Protein AF-A0A6A0JM61-F1 (afdb_monomer)

Radius of gyration: 40.57 Å; Cα contacts (8 Å, |Δi|>4): 425; chains: 1; bounding box: 55×80×153 Å

pLDDT: mean 74.78, std 19.34, range [27.86, 97.0]

Foldseek 3Di:
DDDDDDDDDDDDDDDDDDDDDDDDDDDDPDLPPDDLQDKQPQHKFDKAAAQGKDKDAAAQSCEQPKKWKAWPVDQQEIAIEGEHADDPDLDEAEWEQEQVRYTVPSYYYHYHNYMYMYGYNYRDITMMIIHHDDDPDDDPPDDDPDPQQPDCQPFKKKKKFDVVVVGDIDIWGWDDDPPPGNDTDTDDDDLDWFKMKIWMFGDRPPHTDTDMDMADPPHHHTRDDPQVVDPDDRDDRPVVVVVVVVVVVVVVVVVVVVVVVVVVVVVVVVVVVVVVVVVVVVVVVVVVVD

Structure (mmCIF, N/CA/C/O backbone):
data_AF-A0A6A0JM61-F1
#
_entry.id   AF-A0A6A0JM61-F1
#
loop_
_atom_site.group_PDB
_atom_site.id
_atom_site.type_symbol
_atom_site.label_atom_id
_atom_site.label_alt_id
_atom_site.label_comp_id
_atom_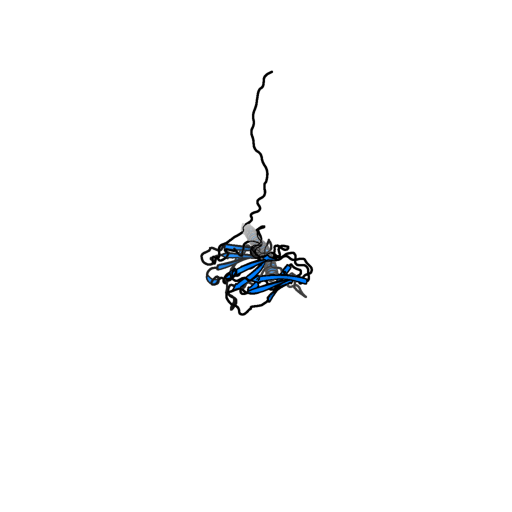site.label_asym_id
_atom_site.label_entity_id
_atom_site.label_seq_id
_atom_site.pdbx_PDB_ins_code
_atom_site.Cartn_x
_atom_site.Cartn_y
_atom_site.Cartn_z
_atom_site.occupancy
_atom_site.B_iso_or_equiv
_atom_site.auth_seq_id
_atom_site.auth_comp_id
_atom_site.auth_asym_id
_atom_site.auth_atom_id
_atom_site.pdbx_PDB_model_num
ATOM 1 N N . HIS A 1 1 ? 34.562 55.361 56.150 1.00 39.88 1 HIS A N 1
ATOM 2 C CA . HIS A 1 1 ? 34.534 56.422 55.133 1.00 39.88 1 HIS A CA 1
ATOM 3 C C . HIS A 1 1 ? 33.766 55.869 53.948 1.00 39.88 1 HIS A C 1
ATOM 5 O O . HIS A 1 1 ? 34.143 54.806 53.486 1.00 39.88 1 HIS A O 1
ATOM 11 N N . GLU A 1 2 ? 32.658 56.535 53.621 1.00 39.09 2 GLU A N 1
ATOM 12 C CA . GLU A 1 2 ? 31.967 56.641 52.323 1.00 39.09 2 GLU A CA 1
ATOM 13 C C . GLU A 1 2 ? 31.774 55.405 51.427 1.00 39.09 2 GLU A C 1
ATOM 15 O O . GLU A 1 2 ? 32.702 54.692 51.064 1.00 39.09 2 GLU A O 1
ATOM 20 N N . GLY A 1 3 ? 30.509 55.204 51.048 1.00 31.59 3 GLY A N 1
ATOM 21 C CA . GLY A 1 3 ? 30.076 54.207 50.081 1.00 31.59 3 GLY A CA 1
ATOM 22 C C . GLY A 1 3 ? 30.012 54.706 48.636 1.00 31.59 3 GLY A C 1
ATOM 23 O O . GLY A 1 3 ? 30.574 55.739 48.295 1.00 31.59 3 GLY A O 1
ATOM 24 N N . HIS A 1 4 ? 29.267 53.909 47.860 1.00 38.69 4 HIS A N 1
ATOM 25 C CA . HIS A 1 4 ? 28.822 53.962 46.453 1.00 38.69 4 HIS A CA 1
ATOM 26 C C . HIS A 1 4 ? 29.253 52.633 45.801 1.00 38.69 4 HIS A C 1
ATOM 28 O O . HIS A 1 4 ? 30.435 52.339 45.731 1.00 38.69 4 HIS A O 1
ATOM 34 N N . GLY A 1 5 ? 28.388 51.704 45.395 1.00 34.38 5 GLY A N 1
ATOM 35 C CA . GLY A 1 5 ? 27.019 51.820 44.907 1.00 34.38 5 GLY A CA 1
ATOM 36 C C . GLY A 1 5 ? 27.024 51.561 43.401 1.00 34.38 5 GLY A C 1
ATOM 37 O O . GLY A 1 5 ? 27.322 52.476 42.647 1.00 34.38 5 GLY A O 1
ATOM 38 N N . SER A 1 6 ? 26.704 50.335 42.970 1.00 38.97 6 SER A N 1
ATOM 39 C CA . SER A 1 6 ? 26.077 50.071 41.667 1.00 38.97 6 SER A CA 1
ATOM 40 C C . SER A 1 6 ? 25.499 48.654 41.617 1.00 38.97 6 SER A C 1
ATOM 42 O O . SER A 1 6 ? 26.185 47.665 41.853 1.00 38.97 6 SER A O 1
ATOM 44 N N . SER A 1 7 ? 24.213 48.633 41.298 1.00 35.69 7 SER A N 1
ATOM 45 C CA . SER A 1 7 ? 23.256 47.554 41.050 1.00 35.69 7 SER A CA 1
ATOM 46 C C . SER A 1 7 ? 23.647 46.534 39.972 1.00 35.69 7 SER A C 1
ATOM 48 O O . SER A 1 7 ? 24.148 46.950 38.929 1.00 35.69 7 SER A O 1
ATOM 50 N N . HIS A 1 8 ? 23.223 45.273 40.125 1.00 38.16 8 HIS A N 1
ATOM 51 C CA . HIS A 1 8 ? 22.139 44.721 39.294 1.00 38.16 8 HIS A CA 1
ATOM 52 C C . HIS A 1 8 ? 21.552 43.419 39.873 1.00 38.16 8 HIS A C 1
ATOM 54 O O . HIS A 1 8 ? 22.268 42.518 40.302 1.00 38.16 8 HIS A O 1
ATOM 60 N N . GLU A 1 9 ? 20.222 43.406 39.894 1.00 36.22 9 GLU A N 1
ATOM 61 C CA . GLU A 1 9 ? 19.272 42.319 40.155 1.00 36.22 9 GLU A CA 1
ATOM 62 C C . GLU A 1 9 ? 19.373 41.250 39.038 1.00 36.22 9 GLU A C 1
ATOM 64 O O . GLU A 1 9 ? 19.866 41.550 37.956 1.00 36.22 9 GLU A O 1
ATOM 69 N N . GLY A 1 10 ? 18.944 39.995 39.160 1.00 31.41 10 GLY A N 1
ATOM 70 C CA . GLY A 1 10 ? 18.201 39.283 40.190 1.00 31.41 10 GLY A CA 1
ATOM 71 C C . GLY A 1 10 ? 17.879 37.853 39.708 1.00 31.41 10 GLY A C 1
ATOM 72 O O . GLY A 1 10 ? 18.000 37.561 38.522 1.00 31.41 10 GLY A O 1
ATOM 73 N N . HIS A 1 11 ? 17.444 37.021 40.667 1.00 35.88 11 HIS A N 1
ATOM 74 C CA . HIS A 1 11 ? 16.671 35.762 40.547 1.00 35.88 11 HIS A CA 1
ATOM 75 C C . HIS A 1 11 ? 17.366 34.559 39.853 1.00 35.88 11 HIS A C 1
ATOM 77 O O . HIS A 1 11 ? 17.653 34.599 38.668 1.00 35.88 11 HIS A O 1
ATOM 83 N N . GLY A 1 12 ? 17.697 33.419 40.490 1.00 29.67 12 GLY A N 1
ATOM 84 C CA . GLY A 1 12 ? 17.103 32.731 41.654 1.00 29.67 12 GLY A CA 1
ATOM 85 C C . GLY A 1 12 ? 15.741 32.129 41.270 1.00 29.67 12 GLY A C 1
ATOM 86 O O . GLY A 1 12 ? 14.889 32.884 40.834 1.00 29.67 12 GLY A O 1
ATOM 87 N N . SER A 1 13 ? 15.416 30.841 41.384 1.00 33.38 13 SER A N 1
ATOM 88 C CA . SER A 1 13 ? 16.029 29.703 42.067 1.00 33.38 13 SER A CA 1
ATOM 89 C C . SER A 1 13 ? 15.291 28.405 41.671 1.00 33.38 13 SER A C 1
ATOM 91 O O . SER A 1 13 ? 14.107 28.445 41.357 1.00 33.38 13 SER A O 1
ATOM 93 N N . SER A 1 14 ? 16.013 27.284 41.762 1.00 33.50 14 SER A N 1
ATOM 94 C CA . SER A 1 14 ? 15.597 25.959 42.269 1.00 33.50 14 SER A CA 1
ATOM 95 C C . SER A 1 14 ? 14.317 25.258 41.780 1.00 33.50 14 SER A C 1
ATOM 97 O O . SER A 1 14 ? 13.195 25.638 42.098 1.00 33.50 14 SER A O 1
ATOM 99 N N . HIS A 1 15 ? 14.566 24.092 41.174 1.00 39.41 15 HIS A N 1
ATOM 100 C CA . HIS A 1 15 ? 13.729 22.892 41.167 1.00 39.41 15 HIS A CA 1
ATOM 101 C C . HIS A 1 15 ? 13.114 22.560 42.535 1.00 39.41 15 HIS A C 1
ATOM 103 O O . HIS A 1 15 ? 13.849 22.404 43.508 1.00 39.41 15 HIS A O 1
ATOM 109 N N . GLU A 1 16 ? 11.811 22.280 42.545 1.00 32.84 16 GLU A N 1
ATOM 110 C CA . GLU A 1 16 ? 11.165 21.391 43.512 1.00 32.84 16 GLU A CA 1
ATOM 111 C C . GLU A 1 16 ? 10.187 20.466 42.778 1.00 32.84 16 GLU A C 1
ATOM 113 O O . GLU A 1 16 ? 9.558 20.846 41.790 1.00 32.84 16 GLU A O 1
ATOM 118 N N . GLY A 1 17 ? 10.149 19.210 43.223 1.00 30.81 17 GLY A N 1
ATOM 119 C CA . GLY A 1 17 ? 9.323 18.157 42.654 1.00 30.81 17 GLY A CA 1
ATOM 120 C C . GLY A 1 17 ? 7.867 18.245 43.095 1.00 30.81 17 GLY A C 1
ATOM 121 O O . GLY A 1 17 ? 7.554 18.710 44.187 1.00 30.81 17 GLY A O 1
ATOM 122 N N . HIS A 1 18 ? 6.984 17.706 42.262 1.00 34.41 18 HIS A N 1
ATOM 123 C CA . HIS A 1 18 ? 5.601 17.447 42.629 1.00 34.41 18 HIS A CA 1
ATOM 124 C C . HIS A 1 18 ? 5.331 15.947 42.550 1.00 34.41 18 HIS A C 1
ATOM 126 O O . HIS A 1 18 ? 5.223 15.372 41.472 1.00 34.41 18 HIS A O 1
ATOM 132 N N . GLY A 1 19 ? 5.218 15.325 43.723 1.00 30.48 19 GLY A N 1
ATOM 133 C CA . GLY A 1 19 ? 4.324 14.191 43.899 1.00 30.48 19 GLY A CA 1
ATOM 134 C C . GLY A 1 19 ? 2.902 14.725 44.056 1.00 30.48 19 GLY A C 1
ATOM 135 O O . GLY A 1 19 ? 2.686 15.689 44.790 1.00 30.48 19 GLY A O 1
ATOM 136 N N . SER A 1 20 ? 1.937 14.108 43.381 1.00 34.66 20 SER A N 1
ATOM 137 C CA . SER A 1 20 ? 0.517 14.312 43.663 1.00 34.66 20 SER A CA 1
ATOM 138 C C . SER A 1 20 ? -0.082 13.008 44.170 1.00 34.66 20 SER A C 1
ATOM 140 O O . SER A 1 20 ? -0.226 12.035 43.431 1.00 34.66 20 SER A O 1
ATOM 142 N N . SER A 1 21 ? -0.418 13.009 45.453 1.00 35.41 21 SER A N 1
ATOM 143 C CA . SER A 1 21 ? -1.381 12.111 46.069 1.00 35.41 21 SER A CA 1
ATOM 144 C C . SER A 1 21 ? -2.793 12.456 45.591 1.00 35.41 21 SER A C 1
ATOM 146 O O . SER A 1 21 ? -3.143 13.629 45.488 1.00 35.41 21 SER A O 1
ATOM 148 N N . HIS A 1 22 ? -3.634 11.446 45.377 1.00 35.56 22 HIS A N 1
ATOM 149 C CA . HIS A 1 22 ? -5.083 11.627 45.379 1.00 35.56 22 HIS A CA 1
ATOM 150 C C . HIS A 1 22 ? -5.756 10.415 46.032 1.00 35.56 22 HIS A C 1
ATOM 152 O O . HIS A 1 22 ? -5.795 9.325 45.469 1.00 35.56 22 HIS A O 1
ATOM 158 N N . GLU A 1 23 ? -6.293 10.631 47.234 1.00 34.12 23 GLU A N 1
ATOM 159 C CA . GLU A 1 23 ? -7.336 9.803 47.839 1.00 34.12 23 GLU A CA 1
ATOM 160 C C . GLU A 1 23 ? -8.704 10.468 47.608 1.00 34.12 23 GLU A C 1
ATOM 162 O O . GLU A 1 23 ? -8.859 11.666 47.840 1.00 34.12 23 GLU A O 1
ATOM 167 N N . GLY A 1 24 ? -9.708 9.663 47.238 1.00 30.97 24 GLY A N 1
ATOM 168 C CA . GLY A 1 24 ? -11.042 9.762 47.841 1.00 30.97 24 GLY A CA 1
ATOM 169 C C . GLY A 1 24 ? -12.200 10.396 47.053 1.00 30.97 24 GLY A C 1
ATOM 170 O O . GLY A 1 24 ? -12.475 11.580 47.190 1.00 30.97 24 GLY A O 1
ATOM 171 N N . HIS A 1 25 ? -13.006 9.503 46.459 1.00 35.72 25 HIS A N 1
ATOM 172 C CA . HIS A 1 25 ? -14.479 9.522 46.325 1.00 35.72 25 HIS A CA 1
ATOM 173 C C . HIS A 1 25 ? -15.165 10.182 45.115 1.00 35.72 25 HIS A C 1
ATOM 175 O O . HIS A 1 25 ? -15.174 11.393 44.935 1.00 35.72 25 HIS A O 1
ATOM 181 N N . GLY A 1 26 ? -15.938 9.346 44.407 1.00 27.86 26 GLY A N 1
ATOM 182 C CA . GLY A 1 26 ? -17.045 9.766 43.549 1.00 27.86 26 GLY A CA 1
ATOM 183 C C . GLY A 1 26 ? -17.460 8.676 42.565 1.00 27.86 26 GLY A C 1
ATOM 184 O O . GLY A 1 26 ? -17.006 8.668 41.430 1.00 27.86 26 GLY A O 1
ATOM 185 N N . SER A 1 27 ? -18.316 7.741 42.990 1.00 42.34 27 SER A N 1
ATOM 186 C CA . SER A 1 27 ? -18.960 6.798 42.071 1.00 42.34 27 SER A CA 1
ATOM 187 C C . SER A 1 27 ? -19.888 7.575 41.137 1.00 42.34 27 SER A C 1
ATOM 189 O O . SER A 1 27 ? -20.968 8.013 41.528 1.00 42.34 27 SER A O 1
ATOM 191 N N . SER A 1 28 ? -19.445 7.763 39.901 1.00 35.53 28 SER A N 1
ATOM 192 C CA . SER A 1 28 ? -20.301 8.044 38.760 1.00 35.53 28 SER A CA 1
ATOM 193 C C . SER A 1 28 ? -19.765 7.212 37.602 1.00 35.53 28 SER A C 1
ATOM 195 O O . SER A 1 28 ? -18.557 7.016 37.489 1.00 35.53 28 SER A O 1
ATOM 197 N N . HIS A 1 29 ? -20.659 6.636 36.804 1.00 38.78 29 HIS A N 1
ATOM 198 C CA . HIS A 1 29 ? -20.316 5.876 35.608 1.00 38.78 29 HIS A CA 1
ATOM 199 C C . HIS A 1 29 ? -19.663 6.809 34.583 1.00 38.78 29 HIS A C 1
ATOM 201 O O . HIS A 1 29 ? -20.314 7.304 33.668 1.00 38.78 29 HIS A O 1
ATOM 207 N N . GLN A 1 30 ? -18.382 7.083 34.775 1.00 39.03 30 GLN A N 1
ATOM 208 C CA . GLN A 1 30 ? -17.568 7.871 33.879 1.00 39.03 30 GLN A CA 1
ATOM 209 C C . GLN A 1 30 ? -16.830 6.858 33.016 1.00 39.03 30 GLN A C 1
ATOM 211 O O . GLN A 1 30 ? -15.959 6.135 33.495 1.00 39.03 30 GLN A O 1
ATOM 216 N N . LYS A 1 31 ? -17.265 6.728 31.759 1.00 45.38 31 LYS A N 1
ATOM 217 C CA . LYS A 1 31 ? -16.465 6.074 30.725 1.00 45.38 31 LYS A CA 1
ATOM 218 C C . LYS A 1 31 ? -15.092 6.744 30.797 1.00 45.38 31 LYS A C 1
ATOM 220 O O . LYS A 1 31 ? -15.018 7.956 30.616 1.00 45.38 31 LYS A O 1
ATOM 225 N N . LEU A 1 32 ? -14.063 5.989 31.167 1.00 52.78 32 LEU A N 1
ATOM 226 C CA . LEU A 1 32 ? -12.685 6.447 31.083 1.00 52.78 32 LEU A CA 1
ATOM 227 C C . LEU A 1 32 ? -12.484 6.951 29.648 1.00 52.78 32 LEU A C 1
ATOM 229 O O . LEU A 1 32 ? -12.710 6.207 28.689 1.00 52.78 32 LEU A O 1
ATOM 233 N N . ASP A 1 33 ? -12.172 8.237 29.504 1.00 64.44 33 ASP A N 1
ATOM 234 C CA . ASP A 1 33 ? -11.812 8.844 28.221 1.00 64.44 33 ASP A CA 1
ATOM 235 C C . ASP A 1 33 ? -10.345 8.506 27.945 1.00 64.44 33 ASP A C 1
ATOM 237 O O . ASP A 1 33 ? -9.471 9.362 27.947 1.00 64.44 33 ASP A O 1
ATOM 241 N N . VAL A 1 34 ? -10.060 7.205 27.886 1.00 72.94 34 VAL A N 1
ATOM 242 C CA . VAL A 1 34 ? -8.744 6.686 27.532 1.00 72.94 34 VAL A CA 1
ATOM 243 C C . VAL A 1 34 ? -8.688 6.688 26.017 1.00 72.94 34 VAL A C 1
ATOM 245 O O . VAL A 1 34 ? -9.475 5.989 25.373 1.00 72.94 34 VAL A O 1
ATOM 248 N N . ASP A 1 35 ? -7.790 7.497 25.466 1.00 80.56 35 ASP A N 1
ATOM 249 C CA . ASP A 1 35 ? -7.444 7.433 24.056 1.00 80.56 35 ASP A CA 1
ATOM 250 C C . ASP A 1 35 ? -6.596 6.170 23.832 1.00 80.56 35 ASP A C 1
ATOM 252 O O . ASP A 1 35 ? -5.485 6.076 24.362 1.00 80.56 35 ASP A O 1
ATOM 256 N N . PRO A 1 36 ? -7.097 5.160 23.098 1.00 81.69 36 PRO A N 1
ATOM 257 C CA . PRO A 1 36 ? -6.347 3.935 22.868 1.00 81.69 36 PRO A CA 1
ATOM 258 C C . PRO A 1 36 ? -5.094 4.153 22.011 1.00 81.69 36 PRO A C 1
ATOM 260 O O . PRO A 1 36 ? -4.227 3.280 22.002 1.00 81.69 36 PRO A O 1
ATOM 263 N N . GLU A 1 37 ? -4.985 5.278 21.298 1.00 81.44 37 GLU A N 1
ATOM 264 C CA . GLU A 1 37 ? -3.782 5.645 20.552 1.00 81.44 37 GLU A CA 1
ATOM 265 C C . GLU A 1 37 ? -2.697 6.260 21.462 1.00 81.44 37 GLU A C 1
ATOM 267 O O . GLU A 1 37 ? -1.529 6.283 21.068 1.00 81.44 37 GLU A O 1
ATOM 272 N N . GLU A 1 38 ? -3.022 6.682 22.692 1.00 81.44 38 GLU A N 1
ATOM 273 C CA . GLU A 1 38 ? -2.047 7.261 23.621 1.00 81.44 38 GLU A CA 1
ATOM 274 C C . GLU A 1 38 ? -1.052 6.203 24.131 1.00 81.44 38 GLU A C 1
ATOM 276 O O . GLU A 1 38 ? -1.405 5.124 24.624 1.00 81.44 38 GLU A O 1
ATOM 281 N N . HIS A 1 39 ? 0.235 6.523 23.996 1.00 85.69 39 HIS A N 1
ATOM 282 C CA . HIS A 1 39 ? 1.341 5.612 24.270 1.00 85.69 39 HIS A CA 1
ATOM 283 C C . HIS A 1 39 ? 1.372 5.154 25.737 1.00 85.69 39 HIS A C 1
ATOM 285 O O . HIS A 1 39 ? 1.505 5.951 26.661 1.00 85.69 39 HIS A O 1
ATOM 291 N N . GLY A 1 40 ? 1.257 3.844 25.949 1.00 86.94 40 GLY A N 1
ATOM 292 C CA . GLY A 1 40 ? 1.398 3.177 27.244 1.00 86.94 40 GLY A CA 1
ATOM 293 C C . GLY A 1 40 ? 0.259 3.373 28.245 1.00 86.94 40 GLY A C 1
ATOM 294 O O . GLY A 1 40 ? 0.389 2.918 29.380 1.00 86.94 40 GLY A O 1
ATOM 295 N N . VAL A 1 41 ? -0.856 4.002 27.857 1.00 88.00 41 VAL A N 1
ATOM 296 C CA . VAL A 1 41 ? -1.940 4.337 28.801 1.00 88.00 41 VAL A CA 1
ATOM 297 C C . VAL A 1 41 ? -2.759 3.127 29.247 1.00 88.00 41 VAL A C 1
ATOM 299 O O . VAL A 1 41 ? -3.197 3.074 30.395 1.00 88.00 41 VAL A O 1
ATOM 302 N N . ILE A 1 42 ? -2.966 2.141 28.370 1.00 90.94 42 ILE A N 1
ATOM 303 C CA . ILE A 1 42 ? -3.782 0.958 28.680 1.00 90.94 42 ILE A CA 1
ATOM 304 C C . ILE A 1 42 ? -2.928 -0.114 29.363 1.00 90.94 42 ILE A C 1
ATOM 306 O O . ILE A 1 42 ? -3.318 -0.660 30.396 1.00 90.94 42 ILE A O 1
ATOM 310 N N . PHE A 1 43 ? -1.759 -0.422 28.803 1.00 93.50 43 PHE A N 1
ATOM 311 C CA . PHE A 1 43 ? -0.786 -1.313 29.425 1.00 93.50 43 PHE A CA 1
ATOM 312 C C . PHE A 1 43 ? 0.635 -1.046 28.927 1.00 93.50 43 PHE A C 1
ATOM 314 O O . PHE A 1 43 ? 0.870 -0.619 27.797 1.00 93.50 43 PHE A O 1
ATOM 321 N N . SER A 1 44 ? 1.601 -1.416 29.760 1.00 93.19 44 SER A N 1
ATOM 322 C CA . SER A 1 44 ? 2.997 -1.585 29.375 1.00 93.19 44 SER A CA 1
ATOM 323 C C . SER A 1 44 ? 3.556 -2.765 30.157 1.00 93.19 44 SER A C 1
ATOM 325 O O . SER A 1 44 ? 3.405 -2.845 31.380 1.00 93.19 44 SER A O 1
ATOM 327 N N . SER A 1 45 ? 4.125 -3.736 29.450 1.00 93.38 45 SER A N 1
ATOM 328 C CA . SER A 1 45 ? 4.714 -4.907 30.083 1.00 93.38 45 SER A CA 1
ATOM 329 C C . SER A 1 45 ? 6.060 -4.548 30.730 1.00 93.38 45 SER A C 1
ATOM 331 O O . SER A 1 45 ? 6.696 -3.566 30.352 1.00 93.38 45 SER A O 1
ATOM 333 N N . PRO A 1 46 ? 6.577 -5.355 31.669 1.00 91.69 46 PRO A N 1
ATOM 334 C CA . PRO A 1 46 ? 8.019 -5.425 31.900 1.00 91.69 46 PRO A CA 1
ATOM 335 C C . PRO A 1 46 ? 8.721 -6.087 30.698 1.00 91.69 46 PRO A C 1
ATOM 337 O O . PRO A 1 46 ? 8.081 -6.471 29.715 1.00 91.69 46 PRO A O 1
ATOM 340 N N . THR A 1 47 ? 10.043 -6.247 30.753 1.00 91.88 47 THR A N 1
ATOM 341 C CA . THR A 1 47 ? 10.759 -7.103 29.794 1.00 91.88 47 THR A CA 1
ATOM 342 C C . THR A 1 47 ? 10.228 -8.537 29.862 1.00 91.88 47 THR A C 1
ATOM 344 O O . THR A 1 47 ? 10.164 -9.124 30.940 1.00 91.88 47 THR A O 1
ATOM 347 N N . ILE A 1 48 ? 9.878 -9.099 28.708 1.00 92.00 48 ILE A N 1
ATOM 348 C CA . ILE A 1 48 ? 9.449 -10.484 28.520 1.00 92.00 48 ILE A CA 1
ATOM 349 C C . ILE A 1 48 ? 10.659 -11.266 27.996 1.00 92.00 48 ILE A C 1
ATOM 351 O O . ILE A 1 48 ? 11.094 -11.059 26.857 1.00 92.00 48 ILE A O 1
ATOM 355 N N . ASN A 1 49 ? 11.241 -12.127 28.830 1.00 93.56 49 ASN A N 1
ATOM 356 C CA . ASN A 1 49 ? 12.362 -12.981 28.423 1.00 93.56 49 ASN A CA 1
ATOM 357 C C . ASN A 1 49 ? 11.888 -14.093 27.470 1.00 93.56 49 ASN A C 1
ATOM 359 O O . ASN A 1 49 ? 10.685 -14.338 27.385 1.00 93.56 49 ASN A O 1
ATOM 363 N N . PRO A 1 50 ? 12.803 -14.779 26.763 1.00 93.88 50 PRO A N 1
ATOM 364 C CA . PRO A 1 50 ? 12.469 -16.000 26.029 1.00 93.88 50 PRO A CA 1
ATOM 365 C C . PRO A 1 50 ? 11.683 -16.994 26.894 1.00 93.88 50 PRO A C 1
ATOM 367 O O . PRO A 1 50 ? 12.056 -17.235 28.041 1.00 93.88 50 PRO A O 1
ATOM 370 N N . GLU A 1 51 ? 10.613 -17.559 26.336 1.00 92.19 51 GLU A N 1
ATOM 371 C CA . GLU A 1 51 ? 9.637 -18.461 26.973 1.00 92.19 51 GLU A CA 1
ATOM 372 C C . GLU A 1 51 ? 8.742 -17.851 28.070 1.00 92.19 51 GLU A C 1
ATOM 374 O O . GLU A 1 51 ? 7.803 -18.516 28.518 1.00 92.19 51 GLU A O 1
ATOM 379 N N . ASP A 1 52 ? 8.960 -16.594 28.469 1.00 96.81 52 ASP A N 1
ATOM 380 C CA . ASP A 1 52 ? 8.090 -15.900 29.422 1.00 96.81 52 ASP A CA 1
ATOM 381 C C . ASP A 1 52 ? 6.825 -15.344 28.745 1.00 96.81 52 ASP A C 1
ATOM 383 O O . ASP A 1 52 ? 6.717 -15.197 27.521 1.00 96.81 52 ASP A O 1
ATOM 387 N N . THR A 1 53 ? 5.848 -14.992 29.584 1.00 96.75 53 THR A N 1
ATOM 388 C CA . THR A 1 53 ? 4.575 -14.414 29.152 1.00 96.75 53 THR A CA 1
ATOM 389 C C . THR A 1 53 ? 4.231 -13.136 29.901 1.00 96.75 53 THR A C 1
ATOM 391 O O . THR A 1 53 ? 4.453 -13.037 31.108 1.00 96.75 53 THR A O 1
ATOM 394 N N . PHE A 1 54 ? 3.570 -12.211 29.214 1.00 97.00 54 PHE A N 1
ATOM 395 C CA . PHE A 1 54 ? 2.840 -11.097 29.815 1.00 97.00 54 PHE A CA 1
ATOM 396 C C . PHE A 1 54 ? 1.340 -11.273 29.570 1.00 97.00 54 PHE A C 1
ATOM 398 O O . PHE A 1 54 ? 0.945 -11.823 28.545 1.00 97.00 54 PHE A O 1
ATOM 405 N N . SER A 1 55 ? 0.486 -10.832 30.493 1.00 96.81 55 SER A N 1
ATOM 406 C CA . SER A 1 55 ? -0.964 -10.986 30.350 1.00 96.81 55 SER A CA 1
ATOM 407 C C . SER A 1 55 ? -1.719 -9.731 30.753 1.00 96.81 55 SER A C 1
ATOM 409 O O . SER A 1 55 ? -1.367 -9.075 31.731 1.00 96.81 55 SER A O 1
ATOM 411 N N . PHE A 1 56 ? -2.795 -9.441 30.027 1.00 96.12 56 PHE A N 1
ATOM 412 C CA . PHE A 1 56 ? -3.674 -8.305 30.269 1.00 96.12 56 PHE A CA 1
ATOM 413 C C . PHE A 1 56 ? -5.140 -8.726 30.143 1.00 96.12 56 PHE A C 1
ATOM 415 O O . PHE A 1 56 ? -5.522 -9.401 29.185 1.00 96.12 56 PHE A O 1
ATOM 422 N N . ALA A 1 57 ? -5.970 -8.334 31.109 1.00 94.69 57 ALA A N 1
ATOM 423 C CA . ALA A 1 57 ? -7.401 -8.622 31.097 1.00 94.69 57 ALA A CA 1
ATOM 424 C C . ALA A 1 57 ? -8.173 -7.459 30.463 1.00 94.69 57 ALA A C 1
ATOM 426 O O . ALA A 1 57 ? -8.092 -6.328 30.934 1.00 94.69 57 ALA A O 1
ATOM 427 N N . ILE A 1 58 ? -8.959 -7.748 29.426 1.00 92.00 58 ILE A N 1
ATOM 428 C CA . ILE A 1 58 ? -9.802 -6.759 28.756 1.00 92.00 58 ILE A CA 1
ATOM 429 C C . ILE A 1 58 ? -10.972 -6.399 29.670 1.00 92.00 58 ILE A C 1
ATOM 431 O O . ILE A 1 58 ? -11.831 -7.231 29.970 1.00 92.00 58 ILE A O 1
ATOM 435 N N . THR A 1 59 ? -11.019 -5.151 30.116 1.00 90.62 59 THR A N 1
ATOM 436 C CA . THR A 1 59 ? -12.085 -4.629 30.970 1.00 90.62 59 THR A CA 1
ATOM 437 C C . THR A 1 59 ? -13.262 -4.105 30.141 1.00 90.62 59 THR A C 1
ATOM 439 O O . THR A 1 59 ? -13.188 -3.943 28.923 1.00 90.62 59 THR A O 1
ATOM 442 N N . LYS A 1 60 ? -14.407 -3.879 30.794 1.00 87.38 60 LYS A N 1
ATOM 443 C CA . LYS A 1 60 ? -15.648 -3.464 30.118 1.00 87.38 60 LYS A CA 1
ATOM 444 C C . LYS A 1 60 ? -15.591 -2.043 29.554 1.00 87.38 60 LYS A C 1
ATOM 446 O O . LYS A 1 60 ? -16.270 -1.739 28.586 1.00 87.38 60 LYS A O 1
ATOM 451 N N . ASP A 1 61 ? -14.806 -1.168 30.159 1.00 87.94 61 ASP A N 1
ATOM 452 C CA . ASP A 1 61 ? -14.596 0.211 29.713 1.00 87.94 61 ASP A CA 1
ATOM 453 C C . ASP A 1 61 ? -13.847 0.314 28.376 1.00 87.94 61 ASP A C 1
ATOM 455 O O . ASP A 1 61 ? -14.016 1.311 27.678 1.00 87.94 61 ASP A O 1
ATOM 459 N N . LEU A 1 62 ? -13.125 -0.740 27.981 1.00 86.94 62 LEU A N 1
ATOM 460 C CA . LEU A 1 62 ? -12.460 -0.851 26.681 1.00 86.94 62 LEU A CA 1
ATOM 461 C C . LEU A 1 62 ? -13.403 -1.329 25.562 1.00 86.94 62 LEU A C 1
ATOM 463 O O . LEU A 1 62 ? -12.991 -1.453 24.413 1.00 86.94 62 LEU A O 1
ATOM 467 N N . GLU A 1 63 ? -14.669 -1.627 25.876 1.00 86.50 63 GLU A N 1
ATOM 468 C CA . GLU A 1 63 ? -15.658 -2.090 24.901 1.00 86.50 63 GLU A CA 1
ATOM 469 C C . GLU A 1 63 ? -15.826 -1.096 23.741 1.00 86.50 63 GLU A C 1
ATOM 471 O O . GLU A 1 63 ? -16.119 0.083 23.944 1.00 86.50 63 GLU A O 1
ATOM 476 N N . GLY A 1 64 ? -15.685 -1.594 22.512 1.00 81.12 64 GLY A N 1
ATOM 477 C CA . GLY A 1 64 ? -15.794 -0.803 21.289 1.00 81.12 64 GLY A CA 1
ATOM 478 C C . GLY A 1 64 ? -14.507 -0.083 20.883 1.00 81.12 64 GLY A C 1
ATOM 479 O O . GLY A 1 64 ? -14.534 0.642 19.891 1.00 81.12 64 GLY A O 1
ATOM 480 N N . MET A 1 65 ? -13.404 -0.257 21.617 1.00 86.75 65 MET A N 1
ATOM 481 C CA . MET A 1 65 ? -12.103 0.313 21.262 1.00 86.75 65 MET A CA 1
ATOM 482 C C . MET A 1 65 ? -11.283 -0.645 20.391 1.00 86.75 65 MET A C 1
ATOM 484 O O . MET A 1 65 ? -11.340 -1.866 20.556 1.00 86.75 65 MET A O 1
ATOM 488 N N . THR A 1 66 ? -10.454 -0.076 19.518 1.00 86.69 66 THR A N 1
ATOM 489 C CA . THR A 1 66 ? -9.312 -0.769 18.912 1.00 86.69 66 THR A CA 1
ATOM 490 C C . THR A 1 66 ? -8.059 -0.311 19.638 1.00 86.69 66 THR A C 1
ATOM 492 O O . THR A 1 66 ? -7.751 0.875 19.638 1.00 86.69 66 THR A O 1
ATOM 495 N N . ILE A 1 67 ? -7.359 -1.245 20.274 1.00 89.06 67 ILE A N 1
ATOM 496 C CA . ILE A 1 67 ? -6.172 -0.984 21.085 1.00 89.06 67 ILE A CA 1
ATOM 497 C C . ILE A 1 67 ? -4.939 -1.346 20.251 1.00 89.06 67 ILE A C 1
ATOM 499 O O . ILE A 1 67 ? -4.643 -2.540 20.121 1.00 89.06 67 ILE A O 1
ATOM 503 N N . PRO A 1 68 ? -4.227 -0.372 19.657 1.00 89.56 68 PRO A N 1
ATOM 504 C CA . PRO A 1 68 ? -2.914 -0.631 19.089 1.00 89.56 68 PRO A CA 1
ATOM 505 C C . PRO A 1 68 ? -1.926 -0.999 20.200 1.00 89.56 68 PRO A C 1
ATOM 507 O O . PRO A 1 68 ? -2.043 -0.552 21.343 1.00 89.56 68 PRO A O 1
ATOM 510 N N . PHE A 1 69 ? -0.941 -1.818 19.865 1.00 90.12 69 PHE A N 1
ATOM 511 C CA . PHE A 1 69 ? 0.193 -2.117 20.727 1.00 90.12 69 PHE A CA 1
ATOM 512 C C . PHE A 1 69 ? 1.429 -2.375 19.875 1.00 90.12 69 PHE A C 1
ATOM 514 O O . PHE A 1 69 ? 1.316 -2.744 18.713 1.00 90.12 69 PHE A O 1
ATOM 521 N N . HIS A 1 70 ? 2.616 -2.203 20.435 1.00 87.00 70 HIS A N 1
ATOM 522 C CA . HIS A 1 70 ? 3.866 -2.385 19.705 1.00 87.00 70 HIS A CA 1
ATOM 523 C C . HIS A 1 70 ? 4.950 -2.982 20.593 1.00 87.00 70 HIS A C 1
ATOM 525 O O . HIS A 1 70 ? 4.824 -3.016 21.824 1.00 87.00 70 HIS A O 1
ATOM 531 N N . ASN A 1 71 ? 6.029 -3.449 19.962 1.00 86.44 71 ASN A N 1
ATOM 532 C CA . ASN A 1 71 ? 7.209 -3.876 20.696 1.00 86.44 71 ASN A CA 1
ATOM 533 C C . ASN A 1 71 ? 8.069 -2.658 21.068 1.00 86.44 71 ASN A C 1
ATOM 535 O O . ASN A 1 71 ? 8.698 -2.055 20.209 1.00 86.44 71 ASN A O 1
ATOM 539 N N . HIS A 1 72 ? 8.164 -2.281 22.339 1.00 76.88 72 HIS A N 1
ATOM 540 C CA . HIS A 1 72 ? 8.914 -1.071 22.714 1.00 76.88 72 HIS A CA 1
ATOM 541 C C . HIS A 1 72 ? 10.443 -1.217 22.534 1.00 76.88 72 HIS A C 1
ATOM 543 O O . HIS A 1 72 ? 11.184 -0.240 22.594 1.00 76.88 72 HIS A O 1
ATOM 549 N N . LEU A 1 73 ? 10.951 -2.434 22.314 1.00 76.00 73 LEU A N 1
ATOM 550 C CA . LEU A 1 73 ? 12.358 -2.657 21.958 1.00 76.00 73 LEU A CA 1
ATOM 551 C C . LEU A 1 73 ? 12.590 -2.647 20.441 1.00 76.00 73 LEU A C 1
ATOM 553 O O . LEU A 1 73 ? 13.739 -2.596 20.001 1.00 76.00 73 LEU A O 1
ATOM 557 N N . ARG A 1 74 ? 11.517 -2.719 19.646 1.00 68.75 74 ARG A N 1
ATOM 558 C CA . ARG A 1 74 ? 11.551 -2.772 18.183 1.00 68.75 74 ARG A CA 1
ATOM 559 C C . ARG A 1 74 ? 10.441 -1.920 17.592 1.00 68.75 74 ARG A C 1
ATOM 561 O O . ARG A 1 74 ? 9.273 -2.296 17.570 1.00 68.75 74 ARG A O 1
ATOM 568 N N . HIS A 1 75 ? 10.849 -0.741 17.144 1.00 60.41 75 HIS A N 1
ATOM 569 C CA . HIS A 1 75 ? 9.957 0.372 16.856 1.00 60.41 75 HIS A CA 1
ATOM 570 C C . HIS A 1 75 ? 9.162 0.250 15.536 1.00 60.41 75 HIS A C 1
ATOM 572 O O . HIS A 1 75 ? 8.542 1.206 15.087 1.00 60.41 75 HIS A O 1
ATOM 578 N N . ASP A 1 76 ? 9.194 -0.918 14.904 1.00 58.00 76 ASP A N 1
ATOM 579 C CA . ASP A 1 76 ? 8.686 -1.204 13.563 1.00 58.00 76 ASP A CA 1
ATOM 580 C C . ASP A 1 76 ? 7.493 -2.175 13.548 1.00 58.00 76 ASP A C 1
ATOM 582 O O . ASP A 1 76 ? 6.917 -2.410 12.489 1.00 58.00 76 ASP A O 1
ATOM 586 N N . VAL A 1 77 ? 7.097 -2.730 14.702 1.00 58.66 77 VAL A N 1
ATOM 587 C CA . VAL A 1 77 ? 6.039 -3.750 14.779 1.00 58.66 77 VAL A CA 1
ATOM 588 C C . VAL A 1 77 ? 4.875 -3.291 15.649 1.00 58.66 77 VAL A C 1
ATOM 590 O O . VAL A 1 77 ? 5.012 -3.160 16.867 1.00 58.66 77 VAL A O 1
ATOM 593 N N . VAL A 1 78 ? 3.707 -3.148 15.025 1.00 72.62 78 VAL A N 1
ATOM 594 C CA . VAL A 1 78 ? 2.417 -2.815 15.633 1.00 72.62 78 VAL A CA 1
ATOM 595 C C . VAL A 1 78 ? 1.438 -3.985 15.451 1.00 72.62 78 VAL A C 1
ATOM 597 O O . VAL A 1 78 ? 1.252 -4.519 14.359 1.00 72.62 78 VAL A O 1
ATOM 600 N N . GLY A 1 79 ? 0.804 -4.407 16.539 1.00 84.00 79 GLY A N 1
ATOM 601 C CA . GLY A 1 79 ? -0.384 -5.257 16.525 1.00 84.00 79 GLY A CA 1
ATOM 602 C C . GLY A 1 79 ? -1.614 -4.493 17.018 1.00 84.00 79 GLY A C 1
ATOM 603 O O . GLY A 1 79 ? -1.513 -3.363 17.500 1.00 84.00 79 GLY A O 1
ATOM 604 N N . SER A 1 80 ? -2.796 -5.099 16.908 1.00 88.25 80 SER A N 1
ATOM 605 C CA . SER A 1 80 ? -4.054 -4.491 17.352 1.00 88.25 80 SER A CA 1
ATOM 606 C C . SER A 1 80 ? -4.995 -5.477 18.049 1.00 88.25 80 SER A C 1
ATOM 608 O O . SER A 1 80 ? -5.088 -6.655 17.699 1.00 88.25 80 SER A O 1
ATOM 610 N N . ILE A 1 81 ? -5.718 -4.990 19.060 1.00 88.44 81 ILE A N 1
ATOM 611 C CA . ILE A 1 81 ? -6.805 -5.722 19.722 1.00 88.44 81 ILE A CA 1
ATOM 612 C C . ILE A 1 81 ? -8.115 -4.982 19.467 1.00 88.44 81 ILE A C 1
ATOM 614 O O . ILE A 1 81 ? -8.307 -3.869 19.948 1.00 88.44 81 ILE A O 1
ATOM 618 N N . ASN A 1 82 ? -9.040 -5.614 18.754 1.00 87.44 82 ASN A N 1
ATOM 619 C CA . ASN A 1 82 ? -10.383 -5.097 18.516 1.00 87.44 82 ASN A CA 1
ATOM 620 C C . ASN A 1 82 ? -11.322 -5.594 19.625 1.00 87.44 82 ASN A C 1
ATOM 622 O O . ASN A 1 82 ? -11.633 -6.788 19.690 1.00 87.44 82 ASN A O 1
ATOM 626 N N . VAL A 1 83 ? -11.777 -4.696 20.505 1.00 86.94 83 VAL A N 1
ATOM 627 C CA . VAL A 1 83 ? -12.634 -5.048 21.643 1.00 86.94 83 VAL A CA 1
ATOM 628 C C . VAL A 1 83 ? -14.109 -4.906 21.273 1.00 86.94 83 VAL A C 1
ATOM 630 O O . VAL A 1 83 ? -14.628 -3.808 21.090 1.00 86.94 83 VAL A O 1
ATOM 633 N N . GLN A 1 84 ? -14.823 -6.023 21.209 1.00 83.38 84 GLN A N 1
ATOM 634 C CA . GLN A 1 84 ? -16.215 -6.091 20.773 1.00 83.38 84 GLN A CA 1
ATOM 635 C C . GLN A 1 84 ? -17.170 -6.383 21.940 1.00 83.38 84 GLN A C 1
ATOM 637 O O . GLN A 1 84 ? -16.836 -7.076 22.900 1.00 83.38 84 GLN A O 1
ATOM 642 N N . LYS A 1 85 ? -18.405 -5.881 21.826 1.00 72.50 85 LYS A N 1
ATOM 643 C CA . LYS A 1 85 ? -19.469 -5.984 22.842 1.00 72.50 85 LYS A CA 1
ATOM 644 C C . LYS A 1 85 ? -19.880 -7.414 23.192 1.00 72.50 85 LYS A C 1
ATOM 646 O O . LYS A 1 85 ? -20.264 -7.675 24.331 1.00 72.50 85 LYS A O 1
ATOM 651 N N . HIS A 1 86 ? -19.835 -8.334 22.227 1.00 61.44 86 HIS A N 1
ATOM 652 C CA . HIS A 1 86 ? -20.210 -9.722 22.472 1.00 61.44 86 HIS A CA 1
ATOM 653 C C . HIS A 1 86 ? -19.606 -10.675 21.437 1.00 61.44 86 HIS A C 1
ATOM 655 O O . HIS A 1 86 ? -20.060 -10.754 20.299 1.00 61.44 86 HIS A O 1
ATOM 661 N N . PHE A 1 87 ? -18.604 -11.425 21.877 1.00 51.97 87 PHE A N 1
ATOM 662 C CA . PHE A 1 87 ? -18.266 -12.739 21.349 1.00 51.97 87 PHE A CA 1
ATOM 663 C C . PHE A 1 87 ? -18.346 -13.694 22.549 1.00 51.97 87 PHE A C 1
ATOM 665 O O . PHE A 1 87 ? -17.991 -13.294 23.658 1.00 51.97 87 PHE A O 1
ATOM 672 N N . ASP A 1 88 ? -18.819 -14.927 22.366 1.00 49.62 88 ASP A N 1
ATOM 673 C CA . ASP A 1 88 ? -18.891 -15.968 23.414 1.00 49.62 88 ASP A CA 1
ATOM 674 C C . ASP A 1 88 ? -17.490 -16.491 23.819 1.00 49.62 88 ASP A C 1
ATOM 676 O O . ASP A 1 88 ? -17.265 -17.689 23.978 1.00 49.62 88 ASP A O 1
ATOM 680 N N . ILE A 1 89 ? -16.504 -15.601 23.956 1.00 50.44 89 ILE A N 1
ATOM 681 C CA . ILE A 1 89 ? -15.117 -15.942 24.269 1.00 50.44 89 ILE A CA 1
ATOM 682 C C . ILE A 1 89 ? -14.748 -15.298 25.606 1.00 50.44 89 ILE A C 1
ATOM 684 O O . ILE A 1 89 ? -13.961 -14.363 25.695 1.00 50.44 89 ILE A O 1
ATOM 688 N N . SER A 1 90 ? -15.298 -15.830 26.695 1.00 55.47 90 SER A N 1
ATOM 689 C CA . SER A 1 90 ? -14.610 -15.760 27.985 1.00 55.47 90 SER A CA 1
ATOM 690 C C . SER A 1 90 ? -13.423 -16.723 27.908 1.00 55.47 90 SER A C 1
ATOM 692 O O . SER A 1 90 ? -13.581 -17.924 28.134 1.00 55.47 90 SER A O 1
ATOM 694 N N . GLY A 1 91 ? -12.260 -16.235 27.485 1.00 79.44 91 GLY A N 1
ATOM 695 C CA . GLY A 1 91 ? -11.121 -17.099 27.198 1.00 79.44 91 GLY A CA 1
ATOM 696 C C . GLY A 1 91 ? -9.778 -16.387 27.211 1.00 79.44 91 GLY A C 1
ATOM 697 O O . GLY A 1 91 ? -9.664 -15.210 27.558 1.00 79.44 91 GLY A O 1
ATOM 698 N N . THR A 1 92 ? -8.756 -17.146 26.837 1.00 90.38 92 THR A N 1
ATOM 699 C CA . THR A 1 92 ? -7.379 -16.682 26.711 1.00 90.38 92 THR A CA 1
ATOM 700 C C . THR A 1 92 ? -7.015 -16.620 25.234 1.00 90.38 92 THR A C 1
ATOM 702 O O . THR A 1 92 ? -7.133 -17.627 24.540 1.00 90.38 92 THR A O 1
ATOM 705 N N . ILE A 1 93 ? -6.567 -15.458 24.762 1.00 90.38 93 ILE A N 1
ATOM 706 C CA . ILE A 1 93 ? -5.978 -15.293 23.428 1.00 90.38 93 ILE A CA 1
ATOM 707 C C . ILE A 1 93 ? -4.472 -15.200 23.614 1.00 90.38 93 ILE A C 1
ATOM 709 O O . ILE A 1 93 ? -4.003 -14.352 24.371 1.00 90.38 93 ILE A O 1
ATOM 713 N N . VAL A 1 94 ? -3.724 -16.072 22.943 1.00 95.06 94 VAL A N 1
ATOM 714 C CA . VAL A 1 94 ? -2.260 -16.041 22.955 1.00 95.06 94 VAL A CA 1
ATOM 715 C C . VAL A 1 94 ? -1.775 -15.342 21.691 1.00 95.06 94 VAL A C 1
ATOM 717 O O . VAL A 1 94 ? -2.194 -15.701 20.595 1.00 95.06 94 VAL A O 1
ATOM 720 N N . ILE A 1 95 ? -0.905 -14.353 21.864 1.00 94.06 95 ILE A N 1
ATOM 721 C CA . ILE A 1 95 ? -0.175 -13.660 20.807 1.00 94.06 95 ILE A CA 1
ATOM 722 C C . ILE A 1 95 ? 1.298 -14.021 20.985 1.00 94.06 95 ILE A C 1
ATOM 724 O O . ILE A 1 95 ? 1.912 -13.687 21.998 1.00 94.06 95 ILE A O 1
ATOM 728 N N . GLU A 1 96 ? 1.870 -14.741 20.033 1.00 94.50 96 GLU A N 1
ATOM 729 C CA . GLU A 1 96 ? 3.276 -15.121 20.073 1.00 94.50 96 GLU A CA 1
ATOM 730 C C . GLU A 1 96 ? 4.162 -13.982 19.557 1.00 94.50 96 GLU A C 1
ATOM 732 O O . GLU A 1 96 ? 3.805 -13.281 18.613 1.00 94.50 96 GLU A O 1
ATOM 737 N N . ILE A 1 97 ? 5.317 -13.790 20.193 1.00 91.69 97 ILE A N 1
ATOM 738 C CA . ILE A 1 97 ? 6.369 -12.864 19.767 1.00 91.69 97 ILE A CA 1
ATOM 739 C C . ILE A 1 97 ? 7.535 -13.711 19.269 1.00 91.69 97 ILE A C 1
ATOM 741 O O . ILE A 1 97 ? 8.136 -14.450 20.052 1.00 91.69 97 ILE A O 1
ATOM 745 N N . ASN A 1 98 ? 7.844 -13.626 17.978 1.00 88.44 98 ASN A N 1
ATOM 746 C CA . ASN A 1 98 ? 8.916 -14.418 17.375 1.00 88.44 98 ASN A CA 1
ATOM 747 C C . ASN A 1 98 ? 10.297 -13.740 17.482 1.00 88.44 98 ASN A C 1
ATOM 749 O O . ASN A 1 98 ? 10.431 -12.624 17.982 1.00 88.44 98 ASN A O 1
ATOM 753 N N . ASP A 1 99 ? 11.342 -14.395 16.963 1.00 83.50 99 ASP A N 1
ATOM 754 C CA . ASP A 1 99 ? 12.727 -13.887 16.970 1.00 83.50 99 ASP A CA 1
ATOM 755 C C . ASP A 1 99 ? 12.913 -12.521 16.294 1.00 83.50 99 ASP A C 1
ATOM 757 O O . ASP A 1 99 ? 13.825 -11.767 16.639 1.00 83.50 99 ASP A O 1
ATOM 761 N N . SER A 1 100 ? 12.060 -12.196 15.321 1.00 78.00 100 SER A N 1
ATOM 762 C CA . SER A 1 100 ? 12.073 -10.898 14.637 1.00 78.00 100 SER A CA 1
ATOM 763 C C . SER A 1 100 ? 11.330 -9.813 15.421 1.00 78.00 100 SER A C 1
ATOM 765 O O . SER A 1 100 ? 11.415 -8.642 15.064 1.00 78.00 100 SER A O 1
ATOM 767 N N . GLY A 1 101 ? 10.649 -10.184 16.509 1.00 78.50 101 GLY A N 1
ATOM 768 C CA . GLY A 1 101 ? 9.799 -9.306 17.304 1.00 78.50 101 GLY A CA 1
ATOM 769 C C . GLY A 1 101 ? 8.399 -9.115 16.722 1.00 78.50 101 GLY A C 1
ATOM 770 O O . GLY A 1 101 ? 7.673 -8.265 17.230 1.00 78.50 101 GLY A O 1
ATOM 771 N N . LEU A 1 102 ? 8.029 -9.881 15.685 1.00 82.12 102 LEU A N 1
ATOM 772 C CA . LEU A 1 102 ? 6.701 -9.841 15.069 1.00 82.12 102 LEU A CA 1
ATOM 773 C C . LEU A 1 102 ? 5.677 -10.562 15.948 1.00 82.12 102 LEU A C 1
ATOM 775 O O . LEU A 1 102 ? 6.006 -11.568 16.583 1.00 82.12 102 LEU A O 1
ATOM 779 N N . PHE A 1 103 ? 4.442 -10.058 15.937 1.00 86.31 103 PHE A N 1
ATOM 780 C CA . PHE A 1 103 ? 3.318 -10.639 16.666 1.00 86.31 103 PHE A CA 1
ATOM 781 C C . PHE A 1 103 ? 2.510 -11.591 15.786 1.00 86.31 103 PHE A C 1
ATOM 783 O O . PHE A 1 103 ? 2.162 -11.248 14.657 1.00 86.31 103 PHE A O 1
ATOM 790 N N . GLU A 1 104 ? 2.152 -12.754 16.322 1.00 88.12 104 GLU A N 1
ATOM 791 C CA . GLU A 1 104 ? 1.269 -13.708 15.658 1.00 88.12 104 GLU A CA 1
ATOM 792 C C . GLU A 1 104 ? 0.152 -14.171 16.613 1.00 88.12 104 GLU A C 1
ATOM 794 O O . GLU A 1 104 ? 0.441 -14.808 17.626 1.00 88.12 104 GLU A O 1
ATOM 799 N N . PRO A 1 105 ? -1.127 -13.863 16.328 1.00 86.88 105 PRO A N 1
ATOM 800 C CA . PRO A 1 105 ? -1.602 -13.024 15.225 1.00 86.88 105 PRO A CA 1
ATOM 801 C C . PRO A 1 105 ? -1.314 -11.526 15.454 1.00 86.88 105 PRO A C 1
ATOM 803 O O . PRO A 1 105 ? -1.282 -11.055 16.589 1.00 86.88 105 PRO A O 1
ATOM 806 N N . LEU A 1 106 ? -1.177 -10.757 14.366 1.00 79.06 106 LEU A N 1
ATOM 807 C CA . LEU A 1 106 ? -1.031 -9.290 14.417 1.00 79.06 106 LEU A CA 1
ATOM 808 C C . LEU A 1 106 ? -2.299 -8.592 14.932 1.00 79.06 106 LEU A C 1
ATOM 810 O O . LEU A 1 106 ? -2.209 -7.585 15.630 1.00 79.06 106 LEU A O 1
ATOM 814 N N . THR A 1 107 ? -3.473 -9.141 14.615 1.00 83.62 107 THR A N 1
ATOM 815 C CA . THR A 1 107 ? -4.772 -8.602 15.029 1.00 83.62 107 THR A CA 1
ATOM 816 C C . THR A 1 107 ? -5.578 -9.666 15.754 1.00 83.62 107 THR A C 1
ATOM 818 O O . THR A 1 107 ? -5.691 -10.803 15.296 1.00 83.62 107 THR A O 1
ATOM 821 N N . SER A 1 108 ? -6.156 -9.290 16.893 1.00 83.50 108 SER A N 1
ATOM 822 C CA . SER A 1 108 ? -6.989 -10.166 17.718 1.00 83.50 108 SER A CA 1
ATOM 823 C C . SER A 1 108 ? -8.336 -9.519 18.021 1.00 83.50 108 SER A C 1
ATOM 825 O O . SER A 1 108 ? -8.403 -8.348 18.378 1.00 83.50 108 SER A O 1
ATOM 827 N N . ASN A 1 109 ? -9.415 -10.295 17.935 1.00 86.56 109 ASN A N 1
ATOM 828 C CA . ASN A 1 109 ? -10.741 -9.868 18.382 1.00 86.56 109 ASN A CA 1
ATOM 829 C C . ASN A 1 109 ? -10.982 -10.379 19.803 1.00 86.56 109 ASN A C 1
ATOM 831 O O . ASN A 1 109 ? -10.879 -11.580 20.046 1.00 86.56 109 ASN A O 1
ATOM 835 N N . ALA A 1 110 ? -11.323 -9.485 20.725 1.00 87.31 110 ALA A N 1
ATOM 836 C CA . ALA A 1 110 ? -11.562 -9.813 22.125 1.00 87.31 110 ALA A CA 1
ATOM 837 C C . ALA A 1 110 ? -12.883 -9.213 22.608 1.00 87.31 110 ALA A C 1
ATOM 839 O O . ALA A 1 110 ? -13.372 -8.234 22.056 1.00 87.31 110 ALA A O 1
ATOM 840 N N . SER A 1 111 ? -13.456 -9.769 23.668 1.00 88.00 111 SER A N 1
ATOM 841 C CA . SER A 1 111 ? -14.576 -9.160 24.394 1.00 88.00 111 SER A CA 1
ATOM 842 C C . SER A 1 111 ? -14.173 -8.828 25.830 1.00 88.00 111 SER A C 1
ATOM 844 O O . SER A 1 111 ? -13.235 -9.445 26.350 1.00 88.00 111 SER A O 1
ATOM 846 N N . PRO A 1 112 ? -14.879 -7.913 26.519 1.00 88.75 112 PRO A N 1
ATOM 847 C CA . PRO A 1 112 ? -14.707 -7.729 27.957 1.00 88.75 112 PRO A CA 1
ATOM 848 C C . PRO A 1 112 ? -14.703 -9.067 28.711 1.00 88.75 112 PRO A C 1
ATOM 850 O O . PRO A 1 112 ? -15.587 -9.901 28.514 1.00 88.75 112 PRO A O 1
ATOM 853 N N . GLY A 1 113 ? -13.689 -9.281 29.550 1.00 87.44 113 GLY A N 1
ATOM 854 C CA . GLY A 1 113 ? -13.422 -10.539 30.256 1.00 87.44 113 GLY A CA 1
ATOM 855 C C . GLY A 1 113 ? -12.407 -11.471 29.577 1.00 87.44 113 GLY A C 1
ATOM 856 O O . GLY A 1 113 ? -11.985 -12.443 30.201 1.00 87.44 113 GLY A O 1
ATOM 857 N N . THR A 1 114 ? -11.982 -11.188 28.341 1.00 90.88 114 THR A N 1
ATOM 858 C CA . THR A 1 114 ? -10.899 -11.929 27.663 1.00 90.88 114 THR A CA 1
ATOM 859 C C . THR A 1 114 ? -9.549 -11.608 28.303 1.00 90.88 114 THR A C 1
ATOM 861 O O . THR A 1 114 ? -9.277 -10.450 28.613 1.00 90.88 114 THR A O 1
ATOM 864 N N . THR A 1 115 ? -8.674 -12.604 28.459 1.00 94.38 115 THR A N 1
ATOM 865 C CA . THR A 1 115 ? -7.262 -12.377 28.815 1.00 94.38 115 THR A CA 1
ATOM 866 C C . THR A 1 115 ? -6.393 -12.494 27.571 1.00 94.38 115 THR A C 1
ATOM 868 O O . THR A 1 115 ? -6.352 -13.555 26.950 1.00 94.38 115 THR A O 1
ATOM 871 N N . ILE A 1 116 ? -5.685 -11.426 27.217 1.00 95.88 116 ILE A N 1
ATOM 872 C CA . ILE A 1 116 ? -4.646 -11.462 26.188 1.00 95.88 116 ILE A CA 1
ATOM 873 C C . ILE A 1 116 ? -3.338 -11.878 26.848 1.00 95.88 116 ILE A C 1
ATOM 875 O O . ILE A 1 116 ? -2.985 -11.349 27.901 1.00 95.88 116 ILE A O 1
ATOM 879 N N . VAL A 1 117 ? -2.632 -12.829 26.248 1.00 97.00 117 VAL A N 1
ATOM 880 C CA . VAL A 1 117 ? -1.341 -13.332 26.711 1.00 97.00 117 VAL A CA 1
ATOM 881 C C . VAL A 1 117 ? -0.338 -13.160 25.589 1.00 97.00 117 VAL A C 1
ATOM 883 O O . VAL A 1 117 ? -0.450 -13.816 24.562 1.00 97.00 117 VAL A O 1
ATOM 886 N N . TRP A 1 118 ? 0.667 -12.322 25.794 1.00 96.69 118 TRP A N 1
ATOM 887 C CA . TRP A 1 118 ? 1.812 -12.268 24.900 1.00 96.69 118 TRP A CA 1
ATOM 888 C C . TRP A 1 118 ? 2.847 -13.278 25.368 1.00 96.69 118 TRP A C 1
ATOM 890 O O . TRP A 1 118 ? 3.329 -13.171 26.496 1.00 96.69 118 TRP A O 1
ATOM 900 N N . LYS A 1 119 ? 3.178 -14.254 24.523 1.00 96.69 119 LYS A N 1
ATOM 901 C CA . LYS A 1 119 ? 4.198 -15.270 24.799 1.00 96.69 119 LYS A CA 1
ATOM 902 C C . LYS A 1 119 ? 5.422 -15.009 23.939 1.00 96.69 119 LYS A C 1
ATOM 904 O O . LYS A 1 119 ? 5.323 -15.019 22.717 1.00 96.69 119 LYS A O 1
ATOM 909 N N . ASN A 1 120 ? 6.581 -14.823 24.558 1.00 94.19 120 ASN A N 1
ATOM 910 C CA . ASN A 1 120 ? 7.822 -14.724 23.806 1.00 94.19 120 ASN A CA 1
ATOM 911 C C . ASN A 1 120 ? 8.317 -16.128 23.445 1.00 94.19 120 ASN A C 1
ATOM 913 O O . ASN A 1 120 ? 8.770 -16.866 24.313 1.00 94.19 120 ASN A O 1
ATOM 917 N N . VAL A 1 121 ? 8.194 -16.503 22.175 1.00 94.56 121 VAL A N 1
ATOM 918 C CA . VAL A 1 121 ? 8.710 -17.778 21.641 1.00 94.56 121 VAL A CA 1
ATOM 919 C C . VAL A 1 121 ? 10.061 -17.595 20.942 1.00 94.56 121 VAL A C 1
ATOM 921 O O . VAL A 1 121 ? 10.678 -18.565 20.505 1.00 94.56 121 VAL A O 1
ATOM 924 N N . GLY A 1 122 ? 10.523 -16.348 20.818 1.00 86.94 122 GLY A N 1
ATOM 925 C CA . GLY A 1 122 ? 11.846 -16.006 20.320 1.00 86.94 122 GLY A CA 1
ATOM 926 C C . GLY A 1 122 ? 12.927 -16.042 21.404 1.00 86.94 122 GLY A C 1
ATOM 927 O O . GLY A 1 122 ? 12.677 -16.202 22.594 1.00 86.94 122 GLY A O 1
ATOM 928 N N . GLN A 1 123 ? 14.170 -15.864 20.973 1.00 88.56 123 GLN A N 1
ATOM 929 C CA . GLN A 1 123 ? 15.385 -15.817 21.784 1.00 88.56 123 GLN A CA 1
ATOM 930 C C . GLN A 1 123 ? 15.782 -14.386 22.178 1.00 88.56 123 GLN A C 1
ATOM 932 O O . GLN A 1 123 ? 16.670 -14.193 23.009 1.00 88.56 123 GLN A O 1
ATOM 937 N N . SER A 1 124 ? 15.143 -13.372 21.588 1.00 86.31 124 SER A N 1
ATOM 938 C CA . SER A 1 124 ? 15.358 -11.961 21.928 1.00 86.31 124 SER A CA 1
ATOM 939 C C . SER A 1 124 ? 14.406 -11.510 23.030 1.00 86.31 124 SER A C 1
ATOM 941 O O . SER A 1 124 ? 13.276 -11.979 23.111 1.00 86.31 124 SER A O 1
ATOM 943 N N . TYR A 1 125 ? 14.828 -10.552 23.855 1.00 87.69 125 TYR A N 1
ATOM 944 C CA . TYR A 1 125 ? 13.930 -9.891 24.804 1.00 87.69 125 TYR A CA 1
ATOM 945 C C . TYR A 1 125 ? 12.840 -9.102 24.070 1.00 87.69 125 TYR A C 1
ATOM 947 O O . TYR A 1 125 ? 13.102 -8.506 23.022 1.00 87.69 125 TYR A O 1
ATOM 955 N N . ALA A 1 126 ? 11.644 -9.046 24.653 1.00 89.44 126 ALA A N 1
ATOM 956 C CA . ALA A 1 126 ? 10.530 -8.262 24.132 1.00 89.44 126 ALA A CA 1
ATOM 957 C C . ALA A 1 126 ? 9.928 -7.351 25.207 1.00 89.44 126 ALA A C 1
ATOM 959 O O . ALA A 1 126 ? 10.082 -7.582 26.404 1.00 89.44 126 ALA A O 1
ATOM 960 N N . ASN A 1 127 ? 9.223 -6.313 24.777 1.00 91.06 127 ASN A N 1
ATOM 961 C CA . ASN A 1 127 ? 8.374 -5.498 25.634 1.00 91.06 127 ASN A CA 1
ATOM 962 C C . ASN A 1 127 ? 7.125 -5.130 24.850 1.00 91.06 127 ASN A C 1
ATOM 964 O O . ASN A 1 127 ? 7.265 -4.702 23.716 1.00 91.06 127 ASN A O 1
ATOM 968 N N . VAL A 1 128 ? 5.938 -5.254 25.427 1.00 91.38 128 VAL A N 1
ATOM 969 C CA . VAL A 1 128 ? 4.693 -4.902 24.746 1.00 91.38 128 VAL A CA 1
ATOM 970 C C . VAL A 1 128 ? 4.075 -3.698 25.434 1.00 91.38 128 VAL A C 1
ATOM 972 O O . VAL A 1 128 ? 3.807 -3.732 26.634 1.00 91.38 128 VAL A O 1
ATOM 975 N N . THR A 1 129 ? 3.829 -2.642 24.668 1.00 91.12 129 THR A N 1
ATOM 976 C CA . THR A 1 129 ? 3.232 -1.401 25.165 1.00 91.12 129 THR A CA 1
ATOM 977 C C . THR A 1 129 ? 2.040 -1.016 24.291 1.00 91.12 129 THR A C 1
ATOM 979 O O . THR A 1 129 ? 2.110 -1.141 23.070 1.00 91.12 129 THR A O 1
ATOM 982 N N . SER A 1 130 ? 0.929 -0.606 24.909 1.00 91.12 130 SER A N 1
ATOM 983 C CA . SER A 1 130 ? -0.269 -0.133 24.203 1.00 91.12 130 SER A CA 1
ATOM 984 C C . SER A 1 130 ? -0.045 1.239 23.567 1.00 91.12 130 SER A C 1
ATOM 986 O O . SER A 1 130 ? 0.861 1.967 23.964 1.00 91.12 130 SER A O 1
ATOM 988 N N . GLY A 1 131 ? -0.911 1.639 22.644 1.00 83.81 131 GLY A N 1
ATOM 989 C CA . GLY A 1 131 ? -0.845 2.943 21.996 1.00 83.81 131 GLY A CA 1
ATOM 990 C C . GLY A 1 131 ? 0.071 2.971 20.777 1.00 83.81 131 GLY A C 1
ATOM 991 O O . GLY A 1 131 ? 0.813 2.024 20.483 1.00 83.81 131 GLY A O 1
ATOM 992 N N . LEU A 1 132 ? -0.004 4.082 20.052 1.00 79.69 132 LEU A N 1
ATOM 993 C CA . LEU A 1 132 ? 0.901 4.390 18.956 1.00 79.69 132 LEU A CA 1
ATOM 994 C C . LEU A 1 132 ? 2.255 4.811 19.519 1.00 79.69 132 LEU A C 1
ATOM 996 O O . LEU A 1 132 ? 2.345 5.405 20.592 1.00 79.69 132 LEU A O 1
ATOM 1000 N N . MET A 1 133 ? 3.324 4.504 18.795 1.00 71.38 133 MET A N 1
ATOM 1001 C CA . MET A 1 133 ? 4.657 4.928 19.200 1.00 71.38 133 MET A CA 1
ATOM 1002 C C . MET A 1 133 ? 4.788 6.461 19.138 1.00 71.38 133 MET A C 1
ATOM 1004 O O . MET A 1 133 ? 4.259 7.062 18.199 1.00 71.38 133 MET A O 1
ATOM 1008 N N . PRO A 1 134 ? 5.502 7.113 20.077 1.00 62.72 134 PRO A N 1
ATOM 1009 C CA . PRO A 1 134 ? 5.767 8.540 19.998 1.00 62.72 134 PRO A CA 1
ATOM 1010 C C . PRO A 1 134 ? 6.658 8.797 18.784 1.00 62.72 134 PRO A C 1
ATOM 1012 O O . PRO A 1 134 ? 7.719 8.195 18.636 1.00 62.72 134 PRO A O 1
ATOM 1015 N N . ASP A 1 135 ? 6.183 9.665 17.903 1.00 53.16 135 ASP A N 1
ATOM 1016 C CA . ASP A 1 135 ? 6.702 9.904 16.563 1.00 53.16 135 ASP A CA 1
ATOM 1017 C C . ASP A 1 135 ? 8.220 10.203 16.546 1.00 53.16 135 ASP A C 1
ATOM 1019 O O . ASP A 1 135 ? 8.667 11.310 16.849 1.00 53.16 135 ASP A O 1
ATOM 1023 N N . THR A 1 136 ? 9.039 9.229 16.141 1.00 39.47 136 THR A N 1
ATOM 1024 C CA . THR A 1 136 ? 10.240 9.523 15.352 1.00 39.47 136 THR A CA 1
ATOM 1025 C C . THR A 1 136 ? 9.918 9.205 13.906 1.00 39.47 136 THR A C 1
ATOM 1027 O O . THR A 1 136 ? 10.206 8.109 13.443 1.00 39.47 136 THR A O 1
ATOM 1030 N N . ALA A 1 137 ? 9.299 10.173 13.235 1.00 37.06 137 ALA A N 1
ATOM 1031 C CA . ALA A 1 137 ? 9.224 10.339 11.791 1.00 37.06 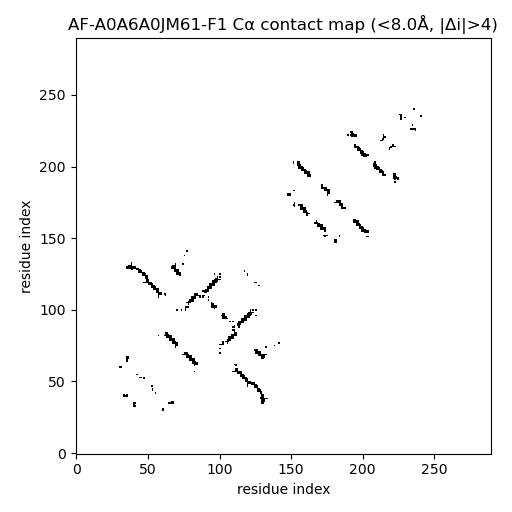137 ALA A CA 1
ATOM 1032 C C . ALA A 1 137 ? 9.015 9.050 10.970 1.00 37.06 137 ALA A C 1
ATOM 1034 O O . ALA A 1 137 ? 9.961 8.352 10.609 1.00 37.06 137 ALA A O 1
ATOM 1035 N N . SER A 1 138 ? 7.774 8.864 10.514 1.00 40.50 138 SER A N 1
ATOM 1036 C CA . SER A 1 138 ? 7.454 8.226 9.227 1.00 40.50 138 SER A CA 1
ATOM 1037 C C . SER A 1 138 ? 8.042 6.827 9.000 1.00 40.50 138 SER A C 1
ATOM 1039 O O . SER A 1 138 ? 8.981 6.654 8.228 1.00 40.50 138 SER A O 1
ATOM 1041 N N . THR A 1 139 ? 7.431 5.800 9.584 1.00 35.69 139 THR A N 1
ATOM 1042 C CA . THR A 1 139 ? 7.367 4.459 8.970 1.00 35.69 139 THR A CA 1
ATOM 1043 C C . THR A 1 139 ? 6.058 3.796 9.396 1.00 35.69 139 THR A C 1
ATOM 1045 O O . THR A 1 139 ? 6.025 2.836 10.154 1.00 35.69 139 THR A O 1
ATOM 1048 N N . SER A 1 140 ? 4.938 4.358 8.947 1.00 37.72 140 SER A N 1
ATOM 1049 C CA . SER A 1 140 ? 3.630 3.708 9.024 1.00 37.72 140 SER A CA 1
ATOM 1050 C C . SER A 1 140 ? 3.384 2.912 7.741 1.00 37.72 140 SER A C 1
ATOM 1052 O O . SER A 1 140 ? 2.584 3.314 6.901 1.00 37.72 140 SER A O 1
ATOM 1054 N N . GLU A 1 141 ? 4.074 1.782 7.595 1.00 37.78 141 GLU A N 1
ATOM 1055 C CA . GLU A 1 141 ? 3.594 0.653 6.791 1.00 37.78 141 GLU A CA 1
ATOM 1056 C C . GLU A 1 141 ? 3.093 -0.445 7.738 1.00 37.78 141 GLU A C 1
ATOM 1058 O O . GLU A 1 141 ? 3.670 -1.518 7.835 1.00 37.78 141 GLU A O 1
ATOM 1063 N N . GLN A 1 142 ? 2.001 -0.178 8.460 1.00 41.03 142 GLN A N 1
ATOM 1064 C CA . GLN A 1 142 ? 1.119 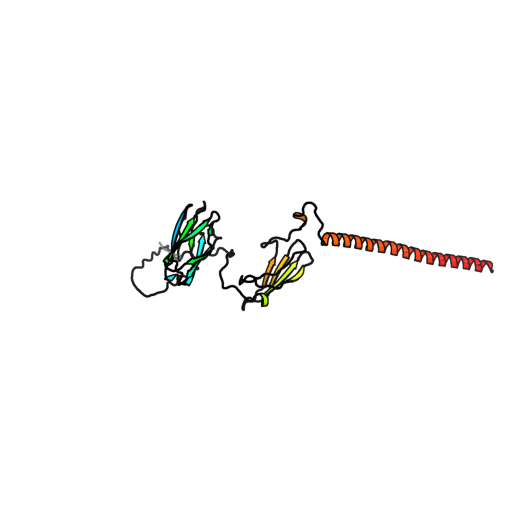-1.227 8.972 1.00 41.03 142 GLN A CA 1
ATOM 1065 C C . GLN A 1 142 ? -0.328 -0.718 8.997 1.00 41.03 142 GLN A C 1
ATOM 1067 O O . GLN A 1 142 ? -0.721 0.142 9.780 1.00 41.03 142 GLN A O 1
ATOM 1072 N N . ILE A 1 143 ? -1.068 -1.242 8.023 1.00 38.69 143 ILE A N 1
ATOM 1073 C CA . ILE A 1 143 ? -2.515 -1.280 7.795 1.00 38.69 143 ILE A CA 1
ATOM 1074 C C . ILE A 1 143 ? -3.351 -0.839 9.014 1.00 38.69 143 ILE A C 1
ATOM 1076 O O . ILE A 1 143 ? -3.597 -1.613 9.937 1.00 38.69 143 ILE A O 1
ATOM 1080 N N . ARG A 1 144 ? -3.876 0.393 8.972 1.00 39.44 144 ARG A N 1
ATOM 1081 C CA . ARG A 1 144 ? -5.110 0.733 9.693 1.00 39.44 144 ARG A CA 1
ATOM 1082 C C . ARG A 1 144 ? -6.234 -0.040 8.998 1.00 39.44 144 ARG A C 1
ATOM 1084 O O . ARG A 1 144 ? -6.481 0.207 7.819 1.00 39.44 144 ARG A O 1
ATOM 1091 N N . GLU A 1 145 ? -6.921 -0.948 9.689 1.00 39.75 145 GLU A N 1
ATOM 1092 C CA . GLU A 1 145 ? -8.218 -1.466 9.227 1.00 39.75 145 GLU A CA 1
ATOM 1093 C C . GLU A 1 145 ? -9.240 -0.317 9.264 1.00 39.75 145 GLU A C 1
ATOM 1095 O O . GLU A 1 145 ? -9.983 -0.115 10.222 1.00 39.75 145 GLU A O 1
ATOM 1100 N N . GLY A 1 146 ? -9.228 0.502 8.213 1.00 53.09 146 GLY A N 1
ATOM 1101 C CA . GLY A 1 146 ? -10.389 1.276 7.803 1.00 53.09 146 GLY A CA 1
ATOM 1102 C C . GLY A 1 146 ? -11.405 0.349 7.139 1.00 53.09 146 GLY A C 1
ATOM 1103 O O . GLY A 1 146 ? -11.058 -0.731 6.658 1.00 53.09 146 GLY A O 1
ATOM 1104 N N . SER A 1 147 ? -12.673 0.767 7.086 1.00 62.88 147 SER A N 1
ATOM 1105 C CA . SER A 1 147 ? -13.632 0.096 6.201 1.00 62.88 147 SER A CA 1
ATOM 1106 C C . SER A 1 147 ? -13.056 0.061 4.778 1.00 62.88 147 SER A C 1
ATOM 1108 O O . SER A 1 147 ? -12.513 1.080 4.342 1.00 62.88 147 SER A O 1
ATOM 1110 N N . PRO A 1 148 ? -13.153 -1.071 4.058 1.00 75.94 148 PRO A N 1
ATOM 1111 C CA . PRO A 1 148 ? -12.656 -1.167 2.695 1.00 75.94 148 PRO A CA 1
ATOM 1112 C C . PRO A 1 148 ? -13.159 -0.012 1.832 1.00 75.94 148 PRO A C 1
ATOM 1114 O O . PRO A 1 148 ? -14.362 0.251 1.782 1.00 75.94 148 PRO A O 1
ATOM 1117 N N . VAL A 1 149 ? -12.245 0.677 1.149 1.00 80.94 149 VAL A N 1
ATOM 1118 C CA . VAL A 1 149 ? -12.610 1.793 0.274 1.00 80.94 149 VAL A CA 1
ATOM 1119 C C . VAL A 1 149 ? -13.152 1.227 -1.036 1.00 80.94 149 VAL A C 1
ATOM 1121 O O . VAL A 1 149 ? -12.434 0.579 -1.801 1.00 80.94 149 VAL A O 1
ATOM 1124 N N . LEU A 1 150 ? -14.441 1.441 -1.287 1.00 82.94 150 LEU A N 1
ATOM 1125 C CA . LEU A 1 150 ? -15.154 0.913 -2.453 1.00 82.94 150 LEU A CA 1
ATOM 1126 C C . LEU A 1 150 ? -15.327 1.984 -3.543 1.00 82.94 150 LEU A C 1
ATOM 1128 O O . LEU A 1 150 ? -15.393 3.173 -3.240 1.00 82.94 150 LEU A O 1
ATOM 1132 N N . GLY A 1 151 ? -15.452 1.564 -4.804 1.00 82.31 151 GLY A N 1
ATOM 1133 C CA . GLY A 1 151 ? -15.767 2.446 -5.932 1.00 82.31 151 GLY A CA 1
ATOM 1134 C C . GLY A 1 151 ? -14.566 3.156 -6.568 1.00 82.31 151 GLY A C 1
ATOM 1135 O O . GLY A 1 151 ? -14.765 4.008 -7.441 1.00 82.31 151 GLY A O 1
ATOM 1136 N N . LEU A 1 152 ? -13.332 2.822 -6.168 1.00 90.81 152 LEU A N 1
ATOM 1137 C CA . LEU A 1 152 ? -12.126 3.466 -6.704 1.00 90.81 152 LEU A CA 1
ATOM 1138 C C . LEU A 1 152 ? -11.920 3.198 -8.199 1.00 90.81 152 LEU A C 1
ATOM 1140 O O . LEU A 1 152 ? -11.284 4.004 -8.871 1.00 90.81 152 LEU A O 1
ATOM 1144 N N . GLU A 1 153 ? -12.512 2.136 -8.751 1.00 88.25 153 GLU A N 1
ATOM 1145 C CA . GLU A 1 153 ? -12.501 1.838 -10.187 1.00 88.25 153 GLU A CA 1
ATOM 1146 C C . GLU A 1 153 ? -13.125 2.946 -11.047 1.00 88.25 153 GLU A C 1
ATOM 1148 O O . GLU A 1 153 ? -12.798 3.082 -12.223 1.00 88.25 153 GLU A O 1
ATOM 1153 N N . SER A 1 154 ? -14.022 3.748 -10.466 1.00 86.88 154 SER A N 1
ATOM 1154 C CA . SER A 1 154 ? -14.700 4.845 -11.164 1.00 86.88 154 SER A CA 1
ATOM 1155 C C . SER A 1 154 ? -14.096 6.217 -10.862 1.00 86.88 154 SER A C 1
ATOM 1157 O O . SER A 1 154 ? -14.362 7.174 -11.592 1.00 86.88 154 SER A O 1
ATOM 1159 N N . THR A 1 155 ? -13.320 6.341 -9.781 1.00 87.88 155 THR A N 1
ATOM 1160 C CA . THR A 1 155 ? -12.842 7.637 -9.275 1.00 87.88 155 THR A CA 1
ATOM 1161 C C . THR A 1 155 ? -11.338 7.823 -9.388 1.00 87.88 155 THR A C 1
ATOM 1163 O O . THR A 1 155 ? -10.896 8.971 -9.429 1.00 87.88 155 THR A O 1
ATOM 1166 N N . LEU A 1 156 ? -10.563 6.739 -9.467 1.00 92.44 156 LEU A N 1
ATOM 1167 C CA . LEU A 1 156 ? -9.117 6.763 -9.646 1.00 92.44 156 LEU A CA 1
ATOM 1168 C C . LEU A 1 156 ? -8.708 6.218 -11.013 1.00 92.44 156 LEU A C 1
ATOM 1170 O O . LEU A 1 156 ? -9.331 5.328 -11.586 1.00 92.44 156 LEU A O 1
ATOM 1174 N N . LYS A 1 157 ? -7.607 6.763 -11.518 1.00 89.88 157 LYS A N 1
ATOM 1175 C CA . LYS A 1 157 ? -6.949 6.354 -12.755 1.00 89.88 157 LYS A CA 1
ATOM 1176 C C . LYS A 1 157 ? -5.470 6.141 -12.503 1.00 89.88 157 LYS A C 1
ATOM 1178 O O . LYS A 1 157 ? -4.871 6.903 -11.743 1.00 89.88 157 LYS A O 1
ATOM 1183 N N . VAL A 1 158 ? -4.887 5.159 -13.185 1.00 95.81 158 VAL A N 1
ATOM 1184 C CA . VAL A 1 158 ? -3.458 4.852 -13.083 1.00 95.81 158 VAL A CA 1
ATOM 1185 C C . VAL A 1 158 ? -2.810 5.058 -14.440 1.00 95.81 158 VAL A C 1
ATOM 1187 O O . VAL A 1 158 ? -3.148 4.382 -15.402 1.00 95.81 158 VAL A O 1
ATOM 1190 N N . GLU A 1 159 ? -1.879 5.995 -14.534 1.00 96.69 159 GLU A N 1
ATOM 1191 C CA . GLU A 1 159 ? -1.022 6.166 -15.704 1.00 96.69 159 GLU A CA 1
ATOM 1192 C C . GLU A 1 159 ? 0.315 5.464 -15.447 1.00 96.69 159 GLU A C 1
ATOM 1194 O O . GLU A 1 159 ? 0.947 5.689 -14.414 1.00 96.69 159 GLU A O 1
ATOM 1199 N N . ILE A 1 160 ? 0.746 4.614 -16.378 1.00 95.50 160 ILE A N 1
ATOM 1200 C CA . ILE A 1 160 ? 2.049 3.946 -16.331 1.00 95.50 160 ILE A CA 1
ATOM 1201 C C . ILE A 1 160 ? 2.947 4.564 -17.395 1.00 95.50 160 ILE A C 1
ATOM 1203 O O . ILE A 1 160 ? 2.601 4.548 -18.573 1.00 95.50 160 ILE A O 1
ATOM 1207 N N . THR A 1 161 ? 4.123 5.047 -17.001 1.00 95.81 161 THR A N 1
ATOM 1208 C CA . THR A 1 161 ? 5.131 5.636 -17.891 1.00 95.81 161 THR A CA 1
ATOM 1209 C C . THR A 1 161 ? 6.414 4.815 -17.875 1.00 95.81 161 THR A C 1
ATOM 1211 O O . THR A 1 161 ? 6.967 4.548 -16.810 1.00 95.81 161 THR A O 1
ATOM 1214 N N . HIS A 1 162 ? 6.945 4.473 -19.051 1.00 95.00 162 HIS A N 1
ATOM 1215 C CA . HIS A 1 162 ? 8.293 3.909 -19.189 1.00 95.00 162 HIS A CA 1
ATOM 1216 C C . HIS A 1 162 ? 9.293 5.008 -19.556 1.00 95.00 162 HIS A C 1
ATOM 1218 O O . HIS A 1 162 ? 9.231 5.580 -20.650 1.00 95.00 162 HIS A O 1
ATOM 1224 N N . ALA A 1 163 ? 10.232 5.299 -18.653 1.00 90.69 163 ALA A N 1
ATOM 1225 C CA . ALA A 1 163 ? 11.143 6.436 -18.803 1.00 90.69 163 ALA A CA 1
ATOM 1226 C C . ALA A 1 163 ? 12.095 6.272 -20.005 1.00 90.69 163 ALA A C 1
ATOM 1228 O O . ALA A 1 163 ? 12.319 7.201 -20.785 1.00 90.69 163 ALA A O 1
ATOM 1229 N N . GLU A 1 164 ? 12.614 5.061 -20.216 1.00 88.31 164 GLU A N 1
ATOM 1230 C CA . GLU A 1 164 ? 13.670 4.786 -21.201 1.00 88.31 164 GLU A CA 1
ATOM 1231 C C . GLU A 1 164 ? 13.163 4.651 -22.649 1.00 88.31 164 GLU A C 1
ATOM 1233 O O . GLU A 1 164 ? 13.951 4.722 -23.597 1.00 88.31 164 GLU A O 1
ATOM 1238 N N . SER A 1 165 ? 11.850 4.505 -22.854 1.00 87.31 165 SER A N 1
ATOM 1239 C CA . SER A 1 165 ? 11.228 4.562 -24.189 1.00 87.31 165 SER A CA 1
ATOM 1240 C C . SER A 1 165 ? 10.871 5.986 -24.620 1.00 87.31 165 SER A C 1
ATOM 1242 O O . SER A 1 165 ? 10.089 6.166 -25.548 1.00 87.31 165 SER A O 1
ATOM 1244 N N . GLY A 1 166 ? 11.461 7.003 -23.984 1.00 86.94 166 GLY A N 1
ATOM 1245 C CA . GLY A 1 166 ? 11.157 8.407 -24.254 1.00 86.94 166 GLY A CA 1
ATOM 1246 C C . GLY A 1 166 ? 9.907 8.890 -23.522 1.00 86.94 166 GLY A C 1
ATOM 1247 O O . GLY A 1 166 ? 9.172 9.704 -24.071 1.00 86.94 166 GLY A O 1
ATOM 1248 N N . ASN A 1 167 ? 9.679 8.394 -22.300 1.00 90.19 167 ASN A N 1
ATOM 1249 C CA . ASN A 1 167 ? 8.508 8.702 -21.471 1.00 90.19 167 ASN A CA 1
ATOM 1250 C C . ASN A 1 167 ? 7.173 8.364 -22.154 1.00 90.19 167 ASN A C 1
ATOM 1252 O O . ASN A 1 167 ? 6.245 9.170 -22.165 1.00 90.19 167 ASN A O 1
ATOM 1256 N N . VAL A 1 168 ? 7.085 7.174 -22.752 1.00 93.25 168 VAL A N 1
ATOM 1257 C CA . VAL A 1 168 ? 5.817 6.666 -23.294 1.00 93.25 168 VAL A CA 1
ATOM 1258 C C . VAL A 1 168 ? 4.912 6.275 -22.130 1.00 93.25 168 VAL A C 1
ATOM 1260 O O . VAL A 1 168 ? 5.356 5.537 -21.247 1.00 93.25 168 VAL A O 1
ATOM 1263 N N . SER A 1 169 ? 3.665 6.749 -22.156 1.00 95.12 169 SER A N 1
ATOM 1264 C CA . SER A 1 169 ? 2.645 6.473 -21.140 1.00 95.12 169 SER A CA 1
ATOM 1265 C C . SER A 1 169 ? 1.452 5.711 -21.706 1.00 95.12 169 SER A C 1
ATOM 1267 O O . SER A 1 169 ? 1.101 5.893 -22.874 1.00 95.12 169 SER A O 1
ATOM 1269 N N . ASP A 1 170 ? 0.803 4.920 -20.855 1.00 94.00 170 ASP A N 1
ATOM 1270 C CA . ASP A 1 170 ? -0.499 4.308 -21.118 1.00 94.00 170 ASP A CA 1
ATOM 1271 C C . ASP A 1 170 ? -1.396 4.358 -19.868 1.00 94.00 170 ASP A C 1
ATOM 1273 O O . ASP A 1 170 ? -0.900 4.420 -18.738 1.00 94.00 170 ASP A O 1
ATOM 1277 N N . LEU A 1 171 ? -2.715 4.360 -20.068 1.00 93.81 171 LEU A N 1
ATOM 1278 C CA . LEU A 1 171 ? -3.706 4.467 -18.996 1.00 93.81 171 LEU A CA 1
ATOM 1279 C C . LEU A 1 171 ? -4.261 3.089 -18.636 1.00 93.81 171 LEU A C 1
ATOM 1281 O O . LEU A 1 171 ? -4.820 2.399 -19.484 1.00 93.81 171 LEU A O 1
ATOM 1285 N N . MET A 1 172 ? -4.169 2.728 -17.362 1.00 9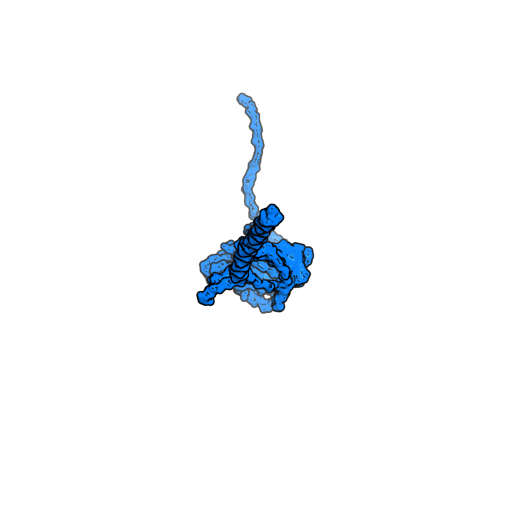0.56 172 MET A N 1
ATOM 1286 C CA . MET A 1 172 ? -4.719 1.498 -16.815 1.00 90.56 172 MET A CA 1
ATOM 1287 C C . MET A 1 172 ? -5.980 1.771 -15.994 1.00 90.56 172 MET A C 1
ATOM 1289 O O . MET A 1 172 ? -6.056 2.725 -15.211 1.00 90.56 172 MET A O 1
ATOM 1293 N N . GLU A 1 173 ? -6.962 0.890 -16.159 1.00 89.12 173 GLU A N 1
ATOM 1294 C CA . GLU A 1 173 ? -8.197 0.891 -15.381 1.00 89.12 173 GLU A CA 1
ATOM 1295 C C . GLU A 1 173 ? -8.049 -0.024 -14.164 1.00 89.12 173 GLU A C 1
ATOM 1297 O O . GLU A 1 173 ? -7.609 -1.172 -14.274 1.00 89.12 173 GLU A O 1
ATOM 1302 N N . LEU A 1 174 ? -8.435 0.487 -12.995 1.00 91.88 174 LEU A N 1
ATOM 1303 C CA . LEU A 1 174 ? -8.527 -0.317 -11.784 1.00 91.88 174 LEU A CA 1
ATOM 1304 C C . LEU A 1 174 ? -9.772 -1.198 -11.849 1.00 91.88 174 LEU A C 1
ATOM 1306 O O . LEU A 1 174 ? -10.832 -0.772 -12.300 1.00 91.88 174 LEU A O 1
ATOM 1310 N N . ARG A 1 175 ? -9.657 -2.424 -11.345 1.00 92.62 175 ARG A N 1
ATOM 1311 C CA . ARG A 1 175 ? -10.777 -3.352 -11.195 1.00 92.62 175 ARG A CA 1
ATOM 1312 C C . ARG A 1 175 ? -10.815 -3.880 -9.768 1.00 92.62 175 ARG A C 1
ATOM 1314 O O . ARG A 1 175 ? -9.768 -4.302 -9.277 1.00 92.62 175 ARG A O 1
ATOM 1321 N N . PRO A 1 176 ? -11.985 -3.914 -9.114 1.00 86.69 176 PRO A N 1
ATOM 1322 C CA . PRO A 1 176 ? -12.101 -4.540 -7.808 1.00 86.69 176 PRO A CA 1
ATOM 1323 C C . PRO A 1 176 ? -11.858 -6.048 -7.922 1.00 86.69 176 PRO A C 1
ATOM 1325 O O . PRO A 1 176 ? -12.275 -6.696 -8.891 1.00 86.69 176 PRO A O 1
ATOM 1328 N N . VAL A 1 177 ? -11.194 -6.615 -6.921 1.00 89.12 177 VAL A N 1
ATOM 1329 C CA . VAL A 1 177 ? -10.996 -8.061 -6.813 1.00 89.12 177 VAL A CA 1
ATOM 1330 C C . VAL A 1 177 ? -12.255 -8.695 -6.225 1.00 89.12 177 VAL A C 1
ATOM 1332 O O . VAL A 1 177 ? -12.818 -8.242 -5.227 1.00 89.12 177 VAL A O 1
ATOM 1335 N N . PHE A 1 178 ? -12.743 -9.752 -6.877 1.00 80.75 178 PHE A N 1
ATOM 1336 C CA . PHE A 1 178 ? -13.955 -10.431 -6.434 1.00 80.75 178 PHE A CA 1
ATOM 1337 C C . PHE A 1 178 ? -13.750 -11.071 -5.059 1.00 80.75 178 PHE A C 1
ATOM 1339 O O . PHE A 1 178 ? -12.791 -11.811 -4.856 1.00 80.75 178 PHE A O 1
ATOM 1346 N N . ASN A 1 179 ? -14.705 -10.838 -4.154 1.00 76.38 179 ASN A N 1
ATOM 1347 C CA . ASN A 1 179 ? -14.696 -11.366 -2.789 1.00 76.38 179 ASN A CA 1
ATOM 1348 C C . ASN A 1 179 ? -13.488 -10.910 -1.942 1.00 76.38 179 ASN A C 1
ATOM 1350 O O . ASN A 1 179 ? -13.163 -11.566 -0.957 1.00 76.38 179 ASN A O 1
ATOM 1354 N N . ASP A 1 180 ? -12.867 -9.785 -2.312 1.00 82.31 180 ASP A N 1
ATOM 1355 C CA . ASP A 1 180 ? -11.778 -9.144 -1.567 1.00 82.31 180 ASP A CA 1
ATOM 1356 C C . ASP A 1 180 ? -11.975 -7.609 -1.548 1.00 82.31 180 ASP A C 1
ATOM 1358 O O . ASP A 1 180 ? -11.387 -6.872 -2.346 1.00 82.31 180 ASP A O 1
ATOM 1362 N N . PRO A 1 181 ? -12.9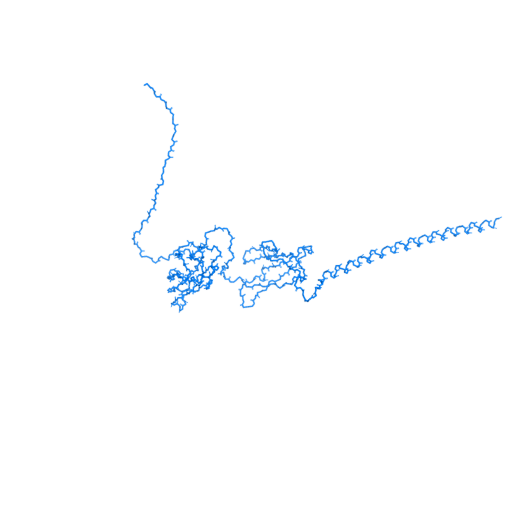24 -7.103 -0.731 1.00 78.81 181 PRO A N 1
ATOM 1363 C CA . PRO A 1 181 ? -13.301 -5.692 -0.724 1.00 78.81 181 PRO A CA 1
ATOM 1364 C C . PRO A 1 181 ? -12.122 -4.766 -0.404 1.00 78.81 181 PRO A C 1
ATOM 1366 O O . PRO A 1 181 ? -11.370 -5.008 0.532 1.00 78.81 181 PRO A O 1
ATOM 1369 N N . GLY A 1 182 ? -12.009 -3.654 -1.136 1.00 82.62 182 GLY A N 1
ATOM 1370 C CA . GLY A 1 182 ? -10.918 -2.684 -0.969 1.00 82.62 182 GLY A CA 1
ATOM 1371 C C . GLY A 1 182 ? -9.639 -3.043 -1.729 1.00 82.62 182 GLY A C 1
ATOM 1372 O O . GLY A 1 182 ? -8.754 -2.199 -1.850 1.00 82.62 182 GLY A O 1
ATOM 1373 N N . HIS A 1 183 ? -9.560 -4.244 -2.302 1.00 88.38 183 HIS A N 1
ATOM 1374 C CA . HIS A 1 183 ? -8.464 -4.649 -3.169 1.00 88.38 183 HIS A CA 1
ATOM 1375 C C . HIS A 1 183 ? -8.798 -4.341 -4.633 1.00 88.38 183 HIS A C 1
ATOM 1377 O O . HIS A 1 183 ? -9.834 -4.756 -5.162 1.00 88.38 183 HIS A O 1
ATOM 1383 N N . TYR A 1 184 ? -7.890 -3.630 -5.301 1.00 91.38 184 TYR A N 1
ATOM 1384 C CA . TYR A 1 184 ? -7.972 -3.313 -6.723 1.00 91.38 184 TYR A CA 1
ATOM 1385 C C . TYR A 1 184 ? -6.741 -3.799 -7.470 1.00 91.38 184 TYR A C 1
ATOM 1387 O O . TYR A 1 184 ? -5.623 -3.717 -6.968 1.00 91.38 184 TYR A O 1
ATOM 1395 N N . VAL A 1 185 ? -6.955 -4.249 -8.701 1.00 93.25 185 VAL A N 1
ATOM 1396 C CA . VAL A 1 185 ? -5.896 -4.676 -9.614 1.00 93.25 185 VAL A CA 1
ATOM 1397 C C . VAL A 1 185 ? -5.999 -3.935 -10.938 1.00 93.25 185 VAL A C 1
ATOM 1399 O O . VAL A 1 185 ? -7.092 -3.625 -11.411 1.00 93.25 185 VAL A O 1
ATOM 1402 N N . ALA A 1 186 ? -4.847 -3.690 -11.548 1.00 92.56 186 ALA A N 1
ATOM 1403 C CA . ALA A 1 186 ? -4.713 -3.243 -12.924 1.00 92.56 186 ALA A CA 1
ATOM 1404 C C . ALA A 1 186 ? -3.649 -4.122 -13.587 1.00 92.56 186 ALA A C 1
ATOM 1406 O O . ALA A 1 186 ? -2.505 -4.164 -13.132 1.00 92.56 186 ALA A O 1
ATOM 1407 N N . ASP A 1 187 ? -4.031 -4.860 -14.626 1.00 89.75 187 ASP A N 1
ATOM 1408 C CA . ASP A 1 187 ? -3.122 -5.810 -15.262 1.00 89.75 187 ASP A CA 1
ATOM 1409 C C . ASP A 1 187 ? -2.220 -5.090 -16.259 1.00 89.75 187 ASP A C 1
ATOM 1411 O O . ASP A 1 187 ? -2.688 -4.433 -17.188 1.00 89.75 187 ASP A O 1
ATOM 1415 N N . PHE A 1 188 ? -0.914 -5.271 -16.106 1.00 89.31 188 PHE A N 1
ATOM 1416 C CA . PHE A 1 188 ? 0.085 -4.730 -17.013 1.00 89.31 188 PHE A CA 1
ATOM 1417 C C . PHE A 1 188 ? 1.240 -5.720 -17.159 1.00 89.31 188 PHE A C 1
ATOM 1419 O O . PHE A 1 188 ? 1.684 -6.325 -16.183 1.00 89.31 188 PHE A O 1
ATOM 1426 N N . ILE A 1 189 ? 1.745 -5.881 -18.384 1.00 88.75 189 ILE A N 1
ATOM 1427 C CA . ILE A 1 189 ? 2.919 -6.709 -18.670 1.00 88.75 189 ILE A CA 1
ATOM 1428 C C . ILE A 1 189 ? 4.036 -5.793 -19.183 1.00 88.75 189 ILE A C 1
ATOM 1430 O O . ILE A 1 189 ? 3.960 -5.329 -20.326 1.00 88.75 189 ILE A O 1
ATOM 1434 N N . PRO A 1 190 ? 5.096 -5.557 -18.388 1.00 88.94 190 PRO A N 1
ATOM 1435 C CA . PRO A 1 190 ? 6.267 -4.837 -18.859 1.00 88.94 190 PRO A CA 1
ATOM 1436 C C . PRO A 1 190 ? 6.900 -5.563 -20.048 1.00 88.94 190 PRO A C 1
ATOM 1438 O O . PRO A 1 190 ? 7.291 -6.726 -19.955 1.00 88.94 190 PRO A O 1
ATOM 1441 N N . THR A 1 191 ? 7.028 -4.872 -21.178 1.00 86.06 191 THR A N 1
ATOM 1442 C CA . THR A 1 191 ? 7.680 -5.421 -22.382 1.00 86.06 191 THR A CA 1
ATOM 1443 C C . THR A 1 191 ? 9.151 -5.029 -2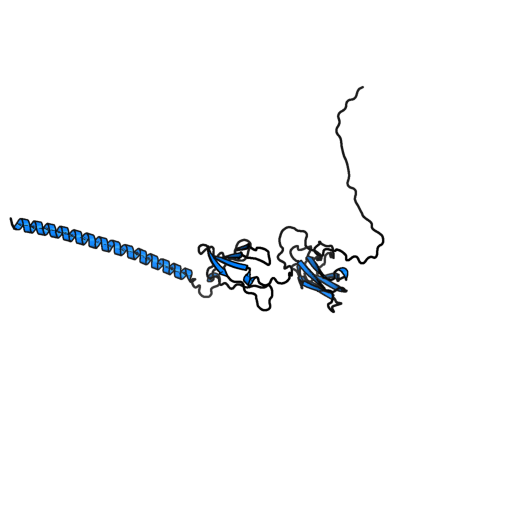2.486 1.00 86.06 191 THR A C 1
ATOM 1445 O O . THR A 1 191 ? 9.896 -5.612 -23.274 1.00 86.06 191 THR A O 1
ATOM 1448 N N . HIS A 1 192 ? 9.574 -4.052 -21.684 1.00 85.88 192 HIS A N 1
ATOM 1449 C CA . HIS A 1 192 ? 10.931 -3.528 -21.662 1.00 85.88 192 HIS A CA 1
ATOM 1450 C C . HIS A 1 192 ? 11.472 -3.495 -20.233 1.00 85.88 192 HIS A C 1
ATOM 1452 O O . HIS A 1 192 ? 10.713 -3.159 -19.323 1.00 85.88 192 HIS A O 1
ATOM 1458 N N . PRO A 1 193 ? 12.765 -3.799 -20.029 1.00 88.75 193 PRO A N 1
ATOM 1459 C CA . PRO A 1 193 ? 13.413 -3.544 -18.753 1.00 88.75 193 PRO A CA 1
ATOM 1460 C C . PRO A 1 193 ? 13.540 -2.038 -18.488 1.00 88.75 193 PRO A C 1
ATOM 1462 O O . PRO A 1 193 ? 13.351 -1.215 -19.390 1.00 88.75 193 PRO A O 1
ATOM 1465 N N . GLY A 1 194 ? 13.881 -1.693 -17.251 1.00 88.88 194 GLY A N 1
ATOM 1466 C CA . GLY A 1 194 ? 14.175 -0.324 -16.838 1.00 88.88 194 GLY A CA 1
ATOM 1467 C C . GLY A 1 194 ? 13.117 0.288 -15.927 1.00 88.88 194 GLY A C 1
ATOM 1468 O O . GLY A 1 194 ? 12.363 -0.423 -15.256 1.00 88.88 194 GLY A O 1
ATOM 1469 N N . ILE A 1 195 ? 13.112 1.622 -15.892 1.00 92.12 195 ILE A N 1
ATOM 1470 C CA . ILE A 1 195 ? 12.309 2.412 -14.952 1.00 92.12 195 ILE A CA 1
ATOM 1471 C C . ILE A 1 195 ? 10.861 2.556 -15.427 1.00 92.12 195 ILE A C 1
ATOM 1473 O O . ILE A 1 195 ? 10.602 3.042 -16.535 1.00 92.12 195 ILE A O 1
ATOM 1477 N N . TYR A 1 196 ? 9.926 2.206 -14.543 1.00 93.12 196 TYR A N 1
ATOM 1478 C CA . TYR A 1 196 ? 8.501 2.481 -14.689 1.00 93.12 196 TYR A CA 1
ATOM 1479 C C . TYR A 1 196 ? 8.014 3.404 -13.576 1.00 93.12 196 TYR A C 1
ATOM 1481 O O . TYR A 1 196 ? 8.340 3.218 -12.402 1.00 93.12 196 TYR A O 1
ATOM 1489 N N . LYS A 1 197 ? 7.201 4.384 -13.967 1.00 93.38 197 LYS A N 1
ATOM 1490 C CA . LYS A 1 197 ? 6.527 5.318 -13.072 1.00 93.38 197 LYS A CA 1
ATOM 1491 C C . LYS A 1 197 ? 5.023 5.091 -13.131 1.00 93.38 197 LYS A C 1
ATOM 1493 O O . LYS A 1 197 ? 4.459 4.997 -14.215 1.00 93.38 197 LYS A O 1
ATOM 1498 N N . PHE A 1 198 ? 4.390 5.039 -11.971 1.00 93.50 198 PHE A N 1
ATOM 1499 C CA . PHE A 1 198 ? 2.958 4.862 -11.788 1.00 93.50 198 PHE A CA 1
ATOM 1500 C C . PHE A 1 198 ? 2.408 6.143 -11.188 1.00 93.50 198 PHE A C 1
ATOM 1502 O O . PHE A 1 198 ? 2.824 6.534 -10.099 1.00 93.50 198 PHE A O 1
ATOM 1509 N N . ARG A 1 199 ? 1.498 6.812 -11.889 1.00 95.06 199 ARG A N 1
ATOM 1510 C CA . ARG A 1 199 ? 0.837 8.022 -11.408 1.00 95.06 199 ARG A CA 1
ATOM 1511 C C . ARG A 1 199 ? -0.641 7.744 -11.205 1.00 95.06 199 ARG A C 1
ATOM 1513 O O . ARG A 1 199 ? -1.366 7.458 -12.154 1.00 95.06 199 ARG A O 1
ATOM 1520 N N . PHE A 1 200 ? -1.080 7.862 -9.964 1.00 94.69 200 PHE A N 1
ATOM 1521 C CA . PHE A 1 200 ? -2.472 7.730 -9.574 1.00 94.69 200 PHE A CA 1
ATOM 1522 C C . PHE A 1 200 ? -3.097 9.115 -9.539 1.00 94.69 200 PHE A C 1
ATOM 1524 O O . PHE A 1 200 ? -2.527 10.029 -8.951 1.00 94.69 200 PHE A O 1
ATOM 1531 N N . THR A 1 201 ? -4.252 9.284 -10.175 1.00 93.38 201 THR A N 1
ATOM 1532 C CA . THR A 1 201 ? -4.985 10.558 -10.182 1.00 93.38 201 THR A CA 1
ATOM 1533 C C . THR A 1 201 ? -6.471 10.326 -9.995 1.00 93.38 201 THR A C 1
ATOM 1535 O O . THR A 1 201 ? -7.029 9.376 -10.545 1.00 93.38 201 THR A O 1
ATOM 1538 N N . GLY A 1 202 ? -7.124 11.218 -9.255 1.00 89.69 202 GLY A N 1
ATOM 1539 C CA . GLY A 1 202 ? -8.572 11.223 -9.111 1.00 89.69 202 GLY A CA 1
ATOM 1540 C C . GLY A 1 202 ? -9.013 11.617 -7.712 1.00 89.69 202 GLY A C 1
ATOM 1541 O O . GLY A 1 202 ? -8.470 12.557 -7.133 1.00 89.69 202 GLY A O 1
ATOM 1542 N N . PHE A 1 203 ? -10.016 10.918 -7.187 1.00 79.06 203 PHE A N 1
ATOM 1543 C CA . PHE A 1 203 ? -10.575 11.184 -5.865 1.00 79.06 203 PHE A CA 1
ATOM 1544 C C . PHE A 1 203 ? -10.758 9.901 -5.058 1.00 79.06 203 PHE A C 1
ATOM 1546 O O . PHE A 1 203 ? -11.166 8.868 -5.593 1.00 79.06 203 PHE A O 1
ATOM 1553 N N . ILE A 1 204 ? -10.510 10.002 -3.757 1.00 84.56 204 ILE A N 1
ATOM 1554 C CA . ILE A 1 204 ? -10.907 9.021 -2.750 1.00 84.56 204 ILE A CA 1
ATOM 1555 C C . ILE A 1 204 ? -11.969 9.709 -1.897 1.00 84.56 204 ILE A C 1
ATOM 1557 O O . ILE A 1 204 ? -11.683 10.702 -1.227 1.00 84.56 204 ILE A O 1
ATOM 1561 N N . GLU A 1 205 ? -13.210 9.227 -1.983 1.00 79.81 205 GLU A N 1
ATOM 1562 C CA . GLU A 1 205 ? -14.386 9.922 -1.447 1.00 79.81 205 GLU A CA 1
ATOM 1563 C C . GLU A 1 205 ? -14.474 11.373 -1.968 1.00 79.81 205 GLU A C 1
ATOM 1565 O O . GLU A 1 205 ? -14.647 11.593 -3.166 1.00 79.81 205 GLU A O 1
ATOM 1570 N N . SER A 1 206 ? -14.350 12.371 -1.088 1.00 75.94 206 SER A N 1
ATOM 1571 C CA . SER A 1 206 ? -14.322 13.797 -1.442 1.00 75.94 206 SER A CA 1
ATOM 1572 C C . SER A 1 206 ? -12.912 14.383 -1.561 1.00 75.94 206 SER A C 1
ATOM 1574 O O . SER A 1 206 ? -12.766 15.571 -1.847 1.00 75.94 206 SER A O 1
ATOM 1576 N N . THR A 1 207 ? -11.875 13.587 -1.313 1.00 79.12 207 THR A N 1
ATOM 1577 C CA . THR A 1 207 ? -10.488 14.052 -1.233 1.00 79.12 207 THR A CA 1
ATOM 1578 C C . THR A 1 207 ? -9.781 13.822 -2.561 1.00 79.12 207 THR A C 1
ATOM 1580 O O . THR A 1 207 ? -9.780 12.711 -3.088 1.00 79.12 207 THR A O 1
ATOM 1583 N N . ALA A 1 208 ? -9.180 14.876 -3.116 1.00 84.06 208 ALA A N 1
ATOM 1584 C CA . ALA A 1 208 ? -8.359 14.762 -4.316 1.00 84.06 208 ALA A CA 1
ATOM 1585 C C . ALA A 1 208 ? -7.098 13.944 -4.015 1.00 84.06 208 ALA A C 1
ATOM 1587 O O . ALA A 1 208 ? -6.448 14.157 -2.993 1.00 84.06 208 ALA A O 1
ATOM 1588 N N . PHE A 1 209 ? -6.763 13.028 -4.916 1.00 88.50 209 PHE A N 1
ATOM 1589 C CA . PHE A 1 209 ? -5.622 12.136 -4.794 1.00 88.50 209 PHE A CA 1
ATOM 1590 C C . PHE A 1 209 ? -4.755 12.245 -6.045 1.00 88.50 209 PHE A C 1
ATOM 1592 O O . PHE A 1 209 ? -5.230 12.029 -7.164 1.00 88.50 209 PHE A O 1
ATOM 1599 N N . GLU A 1 210 ? -3.487 12.590 -5.850 1.00 93.19 210 GLU A N 1
ATOM 1600 C CA . GLU A 1 210 ? -2.481 12.608 -6.902 1.00 93.19 210 GLU A CA 1
ATOM 1601 C C . GLU A 1 210 ? -1.145 12.159 -6.324 1.00 93.19 210 GLU A C 1
ATOM 1603 O O . GLU A 1 210 ? -0.479 12.920 -5.632 1.00 93.19 210 GLU A O 1
ATOM 1608 N N . GLU A 1 211 ? -0.756 10.926 -6.630 1.00 90.44 211 GLU A N 1
ATOM 1609 C CA . GLU A 1 211 ? 0.474 10.332 -6.114 1.00 90.44 211 GLU A CA 1
ATOM 1610 C C . GLU A 1 211 ? 1.259 9.661 -7.233 1.00 90.44 211 GLU A C 1
ATOM 1612 O O . GLU A 1 211 ? 0.703 9.212 -8.241 1.00 90.44 211 GLU A O 1
ATOM 1617 N N . SER A 1 212 ? 2.580 9.627 -7.088 1.00 90.75 212 SER A N 1
ATOM 1618 C CA . SER A 1 212 ? 3.481 9.040 -8.075 1.00 90.75 212 SER A CA 1
ATOM 1619 C C . SER A 1 212 ? 4.508 8.136 -7.420 1.00 90.75 212 SER A C 1
ATOM 1621 O O . SER A 1 212 ? 5.213 8.553 -6.508 1.00 90.75 212 SER A O 1
ATOM 1623 N N . PHE A 1 213 ? 4.653 6.935 -7.967 1.00 89.75 213 PHE A N 1
ATOM 1624 C CA . PHE A 1 213 ? 5.590 5.920 -7.505 1.00 89.75 213 PHE A CA 1
ATOM 1625 C C . PHE A 1 213 ? 6.519 5.533 -8.650 1.00 89.75 213 PHE A C 1
ATOM 1627 O O . PHE A 1 213 ? 6.066 5.324 -9.773 1.00 89.75 213 PHE A O 1
ATOM 1634 N N . GLU A 1 214 ? 7.816 5.441 -8.384 1.00 90.62 214 GLU A N 1
ATOM 1635 C CA . GLU A 1 214 ? 8.833 5.136 -9.390 1.00 90.62 214 GLU A CA 1
ATOM 1636 C C . GLU A 1 214 ? 9.656 3.924 -8.956 1.00 90.62 214 GLU A C 1
ATOM 1638 O O . GLU A 1 214 ? 10.039 3.800 -7.792 1.00 90.62 214 GLU A O 1
ATOM 1643 N N . SER A 1 215 ? 9.930 3.021 -9.894 1.00 88.44 215 SER A N 1
ATOM 1644 C CA . SER A 1 215 ? 10.816 1.885 -9.645 1.00 88.44 215 SER A CA 1
ATOM 1645 C C . SER A 1 215 ? 12.274 2.334 -9.480 1.00 88.44 215 SER A C 1
ATOM 1647 O O . S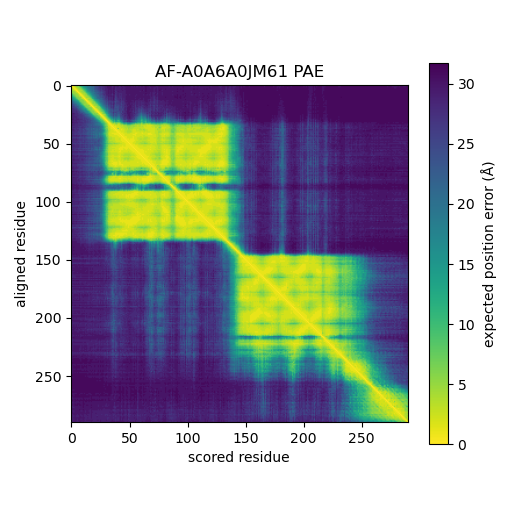ER A 1 215 ? 12.760 3.134 -10.280 1.00 88.44 215 SER A O 1
ATOM 1649 N N . GLY A 1 216 ? 13.015 1.732 -8.550 1.00 78.25 216 GLY A N 1
ATOM 1650 C CA . GLY A 1 216 ? 14.473 1.851 -8.426 1.00 78.25 216 GLY A CA 1
ATOM 1651 C C . GLY A 1 216 ? 14.975 2.782 -7.319 1.00 78.25 216 GLY A C 1
ATOM 1652 O O . GLY A 1 216 ? 15.863 2.385 -6.567 1.00 78.25 216 GLY A O 1
ATOM 1653 N N . THR A 1 217 ? 14.437 3.996 -7.172 1.00 66.38 217 THR A N 1
ATOM 1654 C CA . THR A 1 217 ? 14.849 4.919 -6.093 1.00 66.38 217 THR A CA 1
ATOM 1655 C C . THR A 1 217 ? 13.794 4.993 -4.996 1.00 66.38 217 THR A C 1
ATOM 1657 O O . THR A 1 217 ? 12.776 5.655 -5.170 1.00 66.38 217 THR A O 1
ATOM 1660 N N . GLY A 1 218 ? 14.049 4.347 -3.854 1.00 60.09 218 GLY A N 1
ATOM 1661 C CA . GLY A 1 218 ? 13.194 4.460 -2.661 1.00 60.09 218 GLY A CA 1
ATOM 1662 C C . GLY A 1 218 ? 11.809 3.811 -2.786 1.00 60.09 218 GLY A C 1
ATOM 1663 O O . GLY A 1 218 ? 10.934 4.124 -1.988 1.00 60.09 218 GLY A O 1
ATOM 1664 N N . GLY A 1 219 ? 11.618 2.934 -3.777 1.00 69.81 219 GLY A N 1
ATOM 1665 C CA . GLY A 1 219 ? 10.375 2.205 -4.035 1.00 69.81 219 GLY A CA 1
ATOM 1666 C C . GLY A 1 219 ? 10.632 0.733 -4.366 1.00 69.81 219 GLY A C 1
ATOM 1667 O O . GLY A 1 219 ? 11.527 0.107 -3.802 1.00 69.81 219 GLY A O 1
ATOM 1668 N N . PHE A 1 220 ? 9.856 0.186 -5.301 1.00 82.69 220 PHE A N 1
ATOM 1669 C CA . PHE A 1 220 ? 9.969 -1.203 -5.762 1.00 82.69 220 PHE A CA 1
ATOM 1670 C C . PHE A 1 220 ? 11.046 -1.377 -6.849 1.00 82.69 220 PHE A C 1
ATOM 1672 O O . PHE A 1 220 ? 11.530 -0.409 -7.442 1.00 82.69 220 PHE A O 1
ATOM 1679 N N . ASP A 1 221 ? 11.427 -2.627 -7.113 1.00 85.69 221 ASP A N 1
ATOM 1680 C CA . ASP A 1 221 ? 12.534 -2.965 -8.011 1.00 85.69 221 ASP A CA 1
ATOM 1681 C C . ASP A 1 221 ? 12.306 -2.555 -9.475 1.00 85.69 221 ASP A C 1
ATOM 1683 O O . ASP A 1 221 ? 11.190 -2.525 -9.997 1.00 85.69 221 ASP A O 1
ATOM 1687 N N . LEU A 1 222 ? 13.418 -2.299 -10.170 1.00 88.50 222 LEU A N 1
ATOM 1688 C CA . LEU A 1 222 ? 13.447 -2.089 -11.618 1.00 88.50 222 LEU A CA 1
ATOM 1689 C C . LEU A 1 222 ? 13.030 -3.357 -12.368 1.00 88.50 222 LEU A C 1
ATOM 1691 O O . LEU A 1 222 ? 13.441 -4.465 -12.006 1.00 88.50 222 LEU A O 1
ATOM 1695 N N . VAL A 1 223 ? 12.342 -3.191 -13.501 1.00 88.25 223 VAL A N 1
ATOM 1696 C CA . VAL A 1 223 ? 12.053 -4.319 -14.393 1.00 88.25 223 VAL A CA 1
ATOM 1697 C C . VAL A 1 223 ? 13.363 -4.832 -14.981 1.00 88.25 223 VAL A C 1
ATOM 1699 O O . VAL A 1 223 ? 14.068 -4.125 -15.704 1.00 88.25 223 VAL A O 1
ATOM 1702 N N . GLN A 1 224 ? 13.692 -6.080 -14.665 1.00 85.94 224 GLN A N 1
ATOM 1703 C CA . GLN A 1 224 ? 14.930 -6.714 -15.097 1.00 85.94 224 GLN A CA 1
ATOM 1704 C C . GLN A 1 224 ? 14.821 -7.269 -16.515 1.00 85.94 224 GLN A C 1
ATOM 1706 O O . GLN A 1 224 ? 13.750 -7.648 -16.992 1.00 85.94 224 GLN A O 1
ATOM 1711 N N . SER A 1 225 ? 15.964 -7.367 -17.192 1.00 82.75 225 SER A N 1
ATOM 1712 C CA . SER A 1 225 ? 16.015 -8.023 -18.495 1.00 82.75 225 SER A CA 1
ATOM 1713 C C . SER A 1 225 ? 15.721 -9.524 -18.355 1.00 82.75 225 SER A C 1
ATOM 1715 O O . SER A 1 225 ? 16.377 -10.195 -17.550 1.00 82.75 225 SER A O 1
ATOM 1717 N N . PRO A 1 226 ? 14.846 -10.101 -19.202 1.00 76.69 226 PRO A N 1
ATOM 1718 C CA . PRO A 1 226 ? 14.616 -11.544 -19.230 1.00 76.69 226 PRO A CA 1
ATOM 1719 C C . PRO A 1 226 ? 15.902 -12.346 -19.472 1.00 76.69 226 PRO A C 1
ATOM 1721 O O . PRO A 1 226 ? 16.031 -13.469 -18.992 1.00 76.69 226 PRO A O 1
ATOM 1724 N N . SER A 1 227 ? 16.879 -11.765 -20.180 1.00 77.25 227 SER A N 1
ATOM 1725 C CA . SER A 1 227 ? 18.150 -12.418 -20.523 1.00 77.25 227 SER A CA 1
ATOM 1726 C C . SER A 1 227 ? 19.009 -12.816 -19.316 1.00 77.25 227 SER A C 1
ATOM 1728 O O . SER A 1 227 ? 19.911 -13.646 -19.464 1.00 77.25 227 SER A O 1
ATOM 1730 N N . ILE A 1 228 ? 18.728 -12.267 -18.128 1.00 77.31 228 ILE A N 1
ATOM 1731 C CA . ILE A 1 228 ? 19.411 -12.626 -16.878 1.00 77.31 228 ILE A CA 1
ATOM 1732 C C . ILE A 1 228 ? 19.050 -14.059 -16.455 1.00 77.31 228 ILE A C 1
ATOM 1734 O O . ILE A 1 228 ? 19.936 -14.808 -16.050 1.00 77.31 228 ILE A O 1
ATOM 1738 N N . ASN A 1 229 ? 17.789 -14.468 -16.636 1.00 81.62 229 ASN A N 1
ATOM 1739 C CA . ASN A 1 229 ? 17.257 -15.749 -16.148 1.00 81.62 229 ASN A CA 1
ATOM 1740 C C . ASN A 1 229 ? 17.028 -16.789 -17.259 1.00 81.62 229 ASN A C 1
ATOM 1742 O O . ASN A 1 229 ? 16.466 -17.856 -17.013 1.00 81.62 229 ASN A O 1
ATOM 1746 N N . GLN A 1 230 ? 17.436 -16.499 -18.495 1.00 81.44 230 GLN A N 1
ATOM 1747 C CA . GLN A 1 230 ? 17.259 -17.420 -19.616 1.00 81.44 230 GLN A CA 1
ATOM 1748 C C . GLN A 1 230 ? 18.261 -18.577 -19.572 1.00 81.44 230 GLN A C 1
ATOM 1750 O O . GLN A 1 230 ? 19.477 -18.383 -19.532 1.00 81.44 230 GLN A O 1
ATOM 1755 N N . PHE A 1 231 ? 17.726 -19.791 -19.671 1.00 86.12 231 PHE A N 1
ATOM 1756 C CA . PHE A 1 231 ? 18.470 -21.039 -19.769 1.00 86.12 231 PHE A CA 1
ATOM 1757 C C . PHE A 1 231 ? 17.749 -21.997 -20.738 1.00 86.12 231 PHE A C 1
ATOM 1759 O O . PHE A 1 231 ? 16.518 -21.975 -20.791 1.00 86.12 231 PHE A O 1
ATOM 1766 N N . PRO A 1 232 ? 18.459 -22.869 -21.487 1.00 86.00 232 PRO A N 1
ATOM 1767 C CA . PRO A 1 232 ? 19.920 -22.965 -21.628 1.00 86.00 232 PRO A CA 1
ATOM 1768 C C . PRO A 1 232 ? 20.517 -21.929 -22.583 1.00 86.00 232 PRO A C 1
ATOM 1770 O O . PRO A 1 232 ? 21.697 -21.606 -22.485 1.00 86.00 232 PRO A O 1
ATOM 1773 N N . ASN A 1 233 ? 19.706 -21.398 -23.497 1.00 84.25 233 ASN A N 1
ATOM 1774 C CA . ASN A 1 233 ? 20.145 -20.435 -24.495 1.00 84.25 233 ASN A CA 1
ATOM 1775 C C . ASN A 1 233 ? 19.546 -19.068 -24.184 1.00 84.25 233 ASN A C 1
ATOM 1777 O O . ASN A 1 233 ? 18.348 -18.957 -23.923 1.00 84.25 233 ASN A O 1
ATOM 1781 N N . LYS A 1 234 ? 20.378 -18.029 -24.261 1.00 81.94 234 LYS A N 1
ATOM 1782 C CA . LYS A 1 234 ? 19.923 -16.643 -24.174 1.00 81.94 234 LYS A CA 1
ATOM 1783 C C . LYS A 1 234 ? 19.374 -16.220 -25.533 1.00 81.94 234 LYS A C 1
ATOM 1785 O O . LYS A 1 234 ? 20.080 -16.300 -26.536 1.00 81.94 234 LYS A O 1
ATOM 1790 N N . VAL A 1 235 ? 18.117 -15.804 -25.565 1.00 79.00 235 VAL A N 1
ATOM 1791 C CA . VAL A 1 235 ? 17.418 -15.318 -26.752 1.00 79.00 235 VAL A CA 1
ATOM 1792 C C . VAL A 1 235 ? 17.292 -13.804 -26.641 1.00 79.00 235 VAL A C 1
ATOM 1794 O O . VAL A 1 235 ? 16.881 -13.282 -25.603 1.00 79.00 235 VAL A O 1
ATOM 1797 N N . ALA A 1 236 ? 17.654 -13.110 -27.718 1.00 70.00 236 ALA A N 1
ATOM 1798 C CA . ALA A 1 236 ? 17.506 -11.665 -27.813 1.00 70.00 236 ALA A CA 1
ATOM 1799 C C . ALA A 1 236 ? 16.034 -11.252 -27.643 1.00 70.00 236 ALA A C 1
ATOM 1801 O O . ALA A 1 236 ? 15.118 -11.927 -28.117 1.00 70.00 236 ALA A O 1
ATOM 1802 N N . SER A 1 237 ? 15.816 -10.129 -26.972 1.00 69.50 237 SER A N 1
ATOM 1803 C CA . SER A 1 237 ? 14.508 -9.496 -26.828 1.00 69.50 237 SER A CA 1
ATOM 1804 C C . SER A 1 237 ? 13.983 -8.981 -28.177 1.00 69.50 237 SER A C 1
ATOM 1806 O O . SER A 1 237 ? 14.755 -8.683 -29.093 1.00 69.50 237 SER A O 1
ATOM 1808 N N . GLY A 1 238 ? 12.659 -8.825 -28.305 1.00 68.56 238 GLY A N 1
ATOM 1809 C CA . GLY A 1 238 ? 12.032 -8.328 -29.539 1.00 68.56 238 GLY A CA 1
ATOM 1810 C C . GLY A 1 238 ? 12.626 -6.999 -30.024 1.00 68.56 238 GLY A C 1
ATOM 1811 O O . GLY A 1 238 ? 12.890 -6.845 -31.214 1.00 68.56 238 GLY A O 1
ATOM 1812 N N . ARG A 1 239 ? 12.957 -6.081 -29.105 1.00 64.62 239 ARG A N 1
ATOM 1813 C CA . ARG A 1 239 ? 13.595 -4.797 -29.432 1.00 64.62 239 ARG A CA 1
ATOM 1814 C C . ARG A 1 239 ? 15.035 -4.940 -29.919 1.00 64.62 239 ARG A C 1
ATOM 1816 O O . ARG A 1 239 ? 15.438 -4.182 -30.792 1.00 64.62 239 ARG A O 1
ATOM 1823 N N . GLU A 1 240 ? 15.824 -5.873 -29.386 1.00 69.25 240 GLU A N 1
ATOM 1824 C CA . GLU A 1 240 ? 17.181 -6.130 -29.893 1.00 69.25 240 GLU A CA 1
ATOM 1825 C C . GLU A 1 240 ? 17.120 -6.645 -31.331 1.00 69.25 240 GLU A C 1
ATOM 1827 O O . GLU A 1 240 ? 17.869 -6.175 -32.186 1.00 69.25 240 GLU A O 1
ATOM 1832 N N . ILE A 1 241 ? 16.164 -7.530 -31.627 1.00 73.38 241 ILE A N 1
ATOM 1833 C CA . ILE A 1 241 ? 15.913 -8.001 -32.992 1.00 73.38 241 ILE A CA 1
ATOM 1834 C C . ILE A 1 241 ? 15.468 -6.834 -33.879 1.00 73.38 241 ILE A C 1
ATOM 1836 O O . ILE A 1 241 ? 16.054 -6.614 -34.936 1.00 73.38 241 ILE A O 1
ATOM 1840 N N . GLU A 1 242 ? 14.486 -6.037 -33.453 1.00 72.12 242 GLU A N 1
ATOM 1841 C CA . GLU A 1 242 ? 14.042 -4.857 -34.200 1.00 72.12 242 GLU A CA 1
ATOM 1842 C C . GLU A 1 242 ? 15.142 -3.808 -34.377 1.00 72.12 242 GLU A C 1
ATOM 1844 O O . GLU A 1 242 ? 15.177 -3.132 -35.400 1.00 72.12 242 GLU A O 1
ATOM 1849 N N . GLY A 1 243 ? 16.021 -3.635 -33.393 1.00 73.31 243 GLY A N 1
ATOM 1850 C CA . GLY A 1 243 ? 17.154 -2.719 -33.436 1.00 73.31 243 GLY A CA 1
ATOM 1851 C C . GLY A 1 243 ? 18.205 -3.186 -34.435 1.00 73.31 243 GLY A C 1
ATOM 1852 O O . GLY A 1 243 ? 18.668 -2.387 -35.247 1.00 73.31 243 GLY A O 1
ATOM 1853 N N . VAL A 1 244 ? 18.513 -4.486 -34.451 1.00 79.94 244 VAL A N 1
ATOM 1854 C CA . VAL A 1 244 ? 19.371 -5.111 -35.467 1.00 79.94 244 VAL A CA 1
ATOM 1855 C C . VAL A 1 244 ? 18.741 -4.983 -36.854 1.00 79.94 244 VAL A C 1
ATOM 1857 O O . VAL A 1 244 ? 19.418 -4.566 -37.790 1.00 79.94 244 VAL A O 1
ATOM 1860 N N . VAL A 1 245 ? 17.442 -5.263 -36.996 1.00 80.06 245 VAL A N 1
ATOM 1861 C CA . VAL A 1 245 ? 16.716 -5.117 -38.267 1.00 80.06 245 VAL A CA 1
ATOM 1862 C C . VAL A 1 245 ? 16.716 -3.663 -38.730 1.00 80.06 245 VAL A C 1
ATOM 1864 O O . VAL A 1 245 ? 17.075 -3.405 -39.874 1.00 80.06 245 VAL A O 1
ATOM 1867 N N . ARG A 1 246 ? 16.389 -2.701 -37.859 1.00 77.88 246 ARG A N 1
ATOM 1868 C CA . ARG A 1 246 ? 16.441 -1.262 -38.167 1.00 77.88 246 ARG A CA 1
ATOM 1869 C C . ARG A 1 246 ? 17.853 -0.817 -38.531 1.00 77.88 246 ARG A C 1
ATOM 1871 O O . ARG A 1 246 ? 18.007 -0.051 -39.478 1.00 77.88 246 ARG A O 1
ATOM 1878 N N . GLY A 1 247 ? 18.869 -1.315 -37.830 1.00 74.25 247 GLY A N 1
ATOM 1879 C CA . GLY A 1 247 ? 20.280 -1.092 -38.140 1.00 74.25 247 GLY A CA 1
ATOM 1880 C C . GLY A 1 247 ? 20.615 -1.550 -39.556 1.00 74.25 247 GLY A C 1
ATOM 1881 O O . GLY A 1 247 ? 21.007 -0.727 -40.382 1.00 74.25 247 GLY A O 1
ATOM 1882 N N . LEU A 1 248 ? 20.324 -2.814 -39.875 1.00 77.25 248 LEU A N 1
ATOM 1883 C CA . LEU A 1 248 ? 20.498 -3.384 -41.212 1.00 77.25 248 LEU A CA 1
ATOM 1884 C C . LEU A 1 248 ? 19.731 -2.587 -42.273 1.00 77.25 248 LEU A C 1
ATOM 1886 O O . LEU A 1 248 ? 20.295 -2.218 -43.296 1.00 77.25 248 LEU A O 1
ATOM 1890 N N . GLN A 1 249 ? 18.458 -2.272 -42.036 1.00 73.44 249 GLN A N 1
ATOM 1891 C CA . GLN A 1 249 ? 17.613 -1.525 -42.970 1.00 73.44 249 GLN A CA 1
ATOM 1892 C C . GLN A 1 249 ? 18.139 -0.098 -43.192 1.00 73.44 249 GLN A C 1
ATOM 1894 O O . GLN A 1 249 ? 18.114 0.402 -44.318 1.00 73.44 249 GLN A O 1
ATOM 1899 N N . SER A 1 250 ? 18.679 0.540 -42.147 1.00 72.69 250 SER A N 1
ATOM 1900 C CA . SER A 1 250 ? 19.340 1.844 -42.241 1.00 72.69 250 SER A CA 1
ATOM 1901 C C . SER A 1 250 ? 20.652 1.770 -43.024 1.00 72.69 250 SER A C 1
ATOM 1903 O O . SER A 1 250 ? 20.936 2.670 -43.816 1.00 72.69 250 SER A O 1
ATOM 1905 N N . ASP A 1 251 ? 21.414 0.687 -42.878 1.00 71.75 251 ASP A N 1
ATOM 1906 C CA . ASP A 1 251 ? 22.648 0.455 -43.626 1.00 71.75 251 ASP A CA 1
ATOM 1907 C C . ASP A 1 251 ? 22.351 0.170 -45.101 1.00 71.75 251 ASP A C 1
ATOM 1909 O O . ASP A 1 251 ? 22.977 0.773 -45.972 1.00 71.75 251 ASP A O 1
ATOM 1913 N N . TYR A 1 252 ? 21.321 -0.627 -45.405 1.00 62.75 252 TYR A N 1
ATOM 1914 C CA . TYR A 1 252 ? 20.812 -0.810 -46.768 1.00 62.75 252 TYR A CA 1
ATOM 1915 C C . TYR A 1 252 ? 20.323 0.510 -47.382 1.00 62.75 252 TYR A C 1
ATOM 1917 O O . TYR A 1 252 ? 20.638 0.805 -48.536 1.00 62.75 252 TYR A O 1
ATOM 1925 N N . ALA A 1 253 ? 19.608 1.348 -46.625 1.00 62.44 253 ALA A N 1
ATOM 1926 C CA . ALA A 1 253 ? 19.153 2.656 -47.098 1.00 62.44 253 ALA A CA 1
ATOM 1927 C C . ALA A 1 253 ? 20.318 3.634 -47.351 1.00 62.44 253 ALA A C 1
ATOM 1929 O O . ALA A 1 253 ? 20.274 4.420 -48.303 1.00 62.44 253 ALA A O 1
ATOM 1930 N N . LYS A 1 254 ? 21.378 3.584 -46.534 1.00 59.84 254 LYS A N 1
ATOM 1931 C CA . LYS A 1 254 ? 22.610 4.365 -46.737 1.00 59.84 254 LYS A CA 1
ATOM 1932 C C . LYS A 1 254 ? 23.403 3.862 -47.943 1.00 59.84 254 LYS A C 1
ATOM 1934 O O . LYS A 1 254 ? 23.825 4.675 -48.761 1.00 59.84 254 LYS A O 1
ATOM 1939 N N . GLN A 1 255 ? 23.549 2.547 -48.103 1.00 58.09 255 GLN A N 1
ATOM 1940 C CA . GLN A 1 255 ? 24.223 1.949 -49.258 1.00 58.09 255 GLN A CA 1
ATOM 1941 C C . GLN A 1 255 ? 23.474 2.234 -50.568 1.00 58.09 255 GLN A C 1
ATOM 1943 O O . GLN A 1 255 ? 24.097 2.636 -51.549 1.00 58.09 255 GLN A O 1
ATOM 1948 N N . GLY A 1 256 ? 22.141 2.136 -50.580 1.00 54.12 256 GLY A N 1
ATOM 1949 C CA . GLY A 1 256 ? 21.314 2.446 -51.752 1.00 54.12 256 GLY A CA 1
ATOM 1950 C C . GLY A 1 256 ? 21.484 3.883 -52.264 1.00 54.12 256 GLY A C 1
ATOM 1951 O O . GLY A 1 256 ? 21.508 4.108 -53.473 1.00 54.12 256 GLY A O 1
ATOM 1952 N N . LYS A 1 257 ? 21.698 4.862 -51.372 1.00 49.84 257 LYS A N 1
ATOM 1953 C CA . LYS A 1 257 ? 21.968 6.260 -51.760 1.00 49.84 257 LYS A CA 1
ATOM 1954 C C . LYS A 1 257 ? 23.352 6.459 -52.397 1.00 49.84 257 LYS A C 1
ATOM 1956 O O . LYS A 1 257 ? 23.491 7.311 -53.278 1.00 49.84 257 LYS A O 1
ATOM 1961 N N . THR A 1 258 ? 24.354 5.661 -52.028 1.00 51.00 258 THR A N 1
ATOM 1962 C CA . THR A 1 258 ? 25.703 5.738 -52.618 1.00 51.00 258 THR A CA 1
ATOM 1963 C C . THR A 1 258 ? 25.726 5.241 -54.069 1.00 51.00 258 THR A C 1
ATOM 1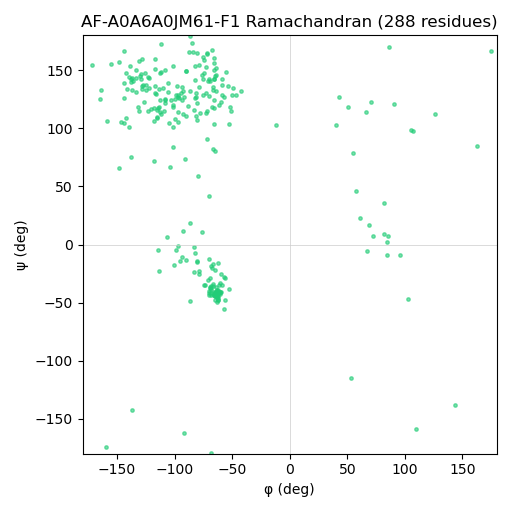965 O O . THR A 1 258 ? 26.334 5.884 -54.926 1.00 51.00 258 THR A O 1
ATOM 1968 N N . TYR A 1 259 ? 25.000 4.164 -54.394 1.00 51.91 259 TYR A N 1
ATOM 1969 C CA . TYR A 1 259 ? 24.963 3.632 -55.766 1.00 51.91 259 TYR A CA 1
ATOM 1970 C C . TYR A 1 259 ? 24.124 4.489 -56.728 1.00 51.91 259 TYR A C 1
ATOM 1972 O O . TYR A 1 259 ? 24.502 4.655 -57.888 1.00 51.91 259 TYR A O 1
ATOM 1980 N N . ILE A 1 260 ? 23.032 5.102 -56.254 1.00 54.22 260 ILE A N 1
ATOM 1981 C CA . ILE A 1 260 ? 22.199 5.992 -57.082 1.00 54.22 260 ILE A CA 1
ATOM 1982 C C . ILE A 1 260 ? 22.952 7.291 -57.427 1.00 54.22 260 ILE A C 1
ATOM 1984 O O . ILE A 1 260 ? 22.854 7.778 -58.552 1.00 54.22 260 ILE A O 1
ATOM 1988 N N . THR A 1 261 ? 23.773 7.820 -56.514 1.00 52.06 261 THR A N 1
ATOM 1989 C CA . THR A 1 261 ? 24.553 9.050 -56.758 1.00 52.06 261 THR A CA 1
ATOM 1990 C C . THR A 1 261 ? 25.658 8.836 -57.802 1.00 52.06 261 THR A C 1
ATOM 1992 O O . THR A 1 261 ? 25.824 9.663 -58.699 1.00 52.06 261 THR A O 1
ATOM 1995 N N . LEU A 1 262 ? 26.371 7.703 -57.750 1.00 56.03 262 LEU A N 1
ATOM 1996 C CA . LEU A 1 262 ? 27.371 7.349 -58.766 1.00 56.03 262 LEU A CA 1
ATOM 1997 C C . LEU A 1 262 ? 26.728 7.022 -60.124 1.00 56.03 262 LEU A C 1
ATOM 1999 O O . LEU A 1 262 ? 27.259 7.417 -61.162 1.00 56.03 262 LEU A O 1
ATOM 2003 N N . GLY A 1 263 ? 25.562 6.368 -60.129 1.00 56.62 263 GLY A N 1
ATOM 2004 C CA . GLY A 1 263 ? 24.802 6.096 -61.352 1.00 56.62 263 GLY A CA 1
ATOM 2005 C C . GLY A 1 263 ? 24.334 7.372 -62.061 1.00 56.62 263 GLY A C 1
ATOM 2006 O O . GLY A 1 263 ? 24.517 7.506 -63.270 1.00 56.62 263 GLY A O 1
ATOM 2007 N N . ILE A 1 264 ? 23.801 8.346 -61.313 1.00 59.41 264 ILE A N 1
ATOM 2008 C CA . ILE A 1 264 ? 23.381 9.644 -61.866 1.00 59.41 264 ILE A CA 1
ATOM 2009 C C . ILE A 1 264 ? 24.591 10.438 -62.383 1.00 59.41 264 ILE A C 1
ATOM 2011 O O . ILE A 1 264 ? 24.531 10.973 -63.489 1.00 59.41 264 ILE A O 1
ATOM 2015 N N . ALA A 1 265 ? 25.708 10.472 -61.646 1.00 59.16 265 ALA A N 1
ATOM 2016 C CA . ALA A 1 265 ? 26.931 11.137 -62.103 1.00 59.16 265 ALA A CA 1
ATOM 2017 C C . ALA A 1 265 ? 27.474 10.527 -63.413 1.00 59.16 265 ALA A C 1
ATOM 2019 O O . ALA A 1 265 ? 27.852 11.260 -64.327 1.00 59.16 265 ALA A O 1
ATOM 2020 N N . GLY A 1 266 ? 27.438 9.197 -63.548 1.00 65.25 266 GLY A N 1
ATOM 2021 C CA . GLY A 1 266 ? 27.825 8.500 -64.777 1.00 65.25 266 GLY A CA 1
ATOM 2022 C C . GLY A 1 266 ? 26.935 8.840 -65.977 1.00 65.25 266 GLY A C 1
ATOM 2023 O O . GLY A 1 266 ? 27.449 9.094 -67.067 1.00 65.25 266 GLY A O 1
ATOM 2024 N N . ILE A 1 267 ? 25.612 8.915 -65.783 1.00 70.19 267 ILE A N 1
ATOM 2025 C CA . ILE A 1 267 ? 24.663 9.296 -66.844 1.00 70.19 267 ILE A CA 1
ATOM 2026 C C . ILE A 1 267 ? 24.895 10.747 -67.290 1.00 70.19 267 ILE A C 1
ATOM 2028 O O . ILE A 1 267 ? 24.945 11.018 -68.490 1.00 70.19 267 ILE A O 1
ATOM 2032 N N . VAL A 1 268 ? 25.096 11.675 -66.349 1.00 67.88 268 VAL A N 1
ATOM 2033 C CA . VAL A 1 268 ? 25.361 13.090 -66.663 1.00 67.88 268 VAL A CA 1
ATOM 2034 C C . VAL A 1 268 ? 26.673 13.249 -67.443 1.00 67.88 268 VAL A C 1
ATOM 2036 O O . VAL A 1 268 ? 26.690 13.930 -68.471 1.00 67.88 268 VAL A O 1
ATOM 2039 N N . CYS A 1 269 ? 27.751 12.572 -67.031 1.00 74.44 269 CYS A N 1
ATOM 2040 C CA . CYS A 1 269 ? 29.007 12.554 -67.788 1.00 74.44 269 CYS A CA 1
ATOM 2041 C C . CYS A 1 269 ? 28.845 11.931 -69.185 1.00 74.44 269 CYS A C 1
ATOM 2043 O O . CYS A 1 269 ? 29.408 12.447 -70.151 1.00 74.44 269 CYS A O 1
ATOM 2045 N N . GLY A 1 270 ? 28.046 10.868 -69.319 1.00 68.88 270 GLY A N 1
ATOM 2046 C CA . GLY A 1 270 ? 27.747 10.243 -70.609 1.00 68.88 270 GLY A CA 1
ATOM 2047 C C . GLY A 1 270 ? 27.030 11.187 -71.581 1.00 68.88 270 GLY A C 1
ATOM 2048 O O . GLY A 1 270 ? 27.425 11.293 -72.742 1.00 68.88 270 GLY A O 1
ATOM 2049 N N . ILE A 1 271 ? 26.027 11.934 -71.104 1.00 72.62 271 ILE A N 1
ATOM 2050 C CA . ILE A 1 271 ? 25.291 12.913 -71.923 1.00 72.62 271 ILE A CA 1
ATOM 2051 C C . ILE A 1 271 ? 26.210 14.064 -72.365 1.00 72.62 271 ILE A C 1
ATOM 2053 O O . ILE A 1 271 ? 26.183 14.460 -73.532 1.00 72.62 271 ILE A O 1
ATOM 2057 N N . LEU A 1 272 ? 27.072 14.565 -71.474 1.00 69.19 272 LEU A N 1
ATOM 2058 C CA . LEU A 1 272 ? 28.064 15.600 -71.801 1.00 69.19 272 LEU A CA 1
ATOM 2059 C C . LEU A 1 272 ? 29.085 15.127 -72.850 1.00 69.19 272 LEU A C 1
ATOM 2061 O O . LEU A 1 272 ? 29.430 15.886 -73.761 1.00 69.19 272 LEU A O 1
ATOM 2065 N N . GLY A 1 273 ? 29.531 13.871 -72.758 1.00 70.88 273 GLY A N 1
ATOM 2066 C CA . GLY A 1 273 ? 30.423 13.247 -73.740 1.00 70.88 273 GLY A CA 1
ATOM 2067 C C . GLY A 1 273 ? 29.784 13.104 -75.125 1.00 70.88 273 GLY A C 1
ATOM 2068 O O . GLY A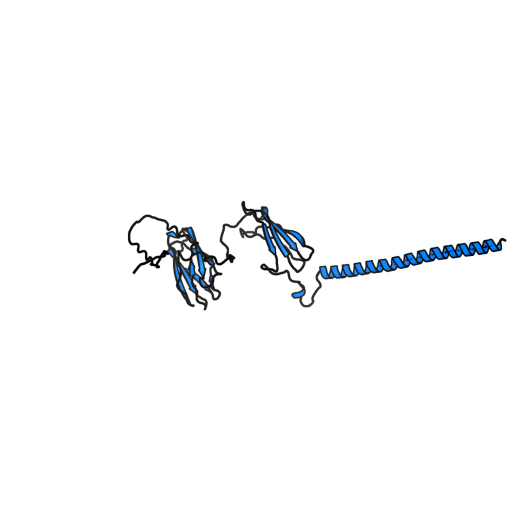 1 273 ? 30.413 13.412 -76.137 1.00 70.88 273 GLY A O 1
ATOM 2069 N N . LEU A 1 274 ? 28.509 12.707 -75.187 1.00 76.25 274 LEU A N 1
ATOM 2070 C CA . LEU A 1 274 ? 27.771 12.625 -76.452 1.00 76.25 274 LEU A CA 1
ATOM 2071 C C . LEU A 1 274 ? 27.598 14.003 -77.098 1.00 76.25 274 LEU A C 1
ATOM 2073 O O . LEU A 1 274 ? 27.773 14.133 -78.310 1.00 76.25 274 LEU A O 1
ATOM 2077 N N . PHE A 1 275 ? 27.317 15.045 -76.312 1.00 71.12 275 PHE A N 1
ATOM 2078 C CA . PHE A 1 275 ? 27.207 16.413 -76.824 1.00 71.12 275 PHE A CA 1
ATOM 2079 C C . PHE A 1 275 ? 28.521 16.921 -77.420 1.00 71.12 275 PHE A C 1
ATOM 2081 O O . PHE A 1 275 ? 28.536 17.435 -78.538 1.00 71.12 275 PHE A O 1
ATOM 2088 N N . THR A 1 276 ? 29.635 16.740 -76.708 1.00 72.88 276 THR A N 1
ATOM 2089 C CA . THR A 1 276 ? 30.955 17.145 -77.213 1.00 72.88 276 THR A CA 1
ATOM 2090 C C . THR A 1 276 ? 31.349 16.354 -78.458 1.00 72.88 276 THR A C 1
ATOM 2092 O O . THR A 1 276 ? 31.753 16.963 -79.447 1.00 72.88 276 THR A O 1
ATOM 2095 N N . GLY A 1 277 ? 31.133 15.035 -78.478 1.00 70.44 277 GLY A N 1
ATOM 2096 C CA . GLY A 1 277 ? 31.366 14.211 -79.669 1.00 70.44 277 GLY A CA 1
ATOM 2097 C C . GLY A 1 277 ? 30.523 14.641 -80.876 1.00 70.44 277 GLY A C 1
ATOM 2098 O O . GLY A 1 277 ? 31.037 14.726 -81.992 1.00 70.44 277 GLY A O 1
ATOM 2099 N N . SER A 1 278 ? 29.255 14.996 -80.652 1.00 69.88 278 SER A N 1
ATOM 2100 C CA . SER A 1 278 ? 28.343 15.476 -81.701 1.00 69.88 278 SER A CA 1
ATOM 2101 C C . SER A 1 278 ? 28.794 16.817 -82.284 1.00 69.88 278 SER A C 1
ATOM 2103 O O . SER A 1 278 ? 28.798 16.994 -83.502 1.00 69.88 278 SER A O 1
ATOM 2105 N N . VAL A 1 279 ? 29.230 17.750 -81.433 1.00 75.19 279 VAL A N 1
ATOM 2106 C CA . VAL A 1 279 ? 29.759 19.055 -81.861 1.00 75.19 279 VAL A CA 1
ATOM 2107 C C . VAL A 1 279 ? 31.069 18.887 -82.633 1.00 75.19 279 VAL A C 1
ATOM 2109 O O . VAL A 1 279 ? 31.239 19.496 -83.688 1.00 75.19 279 VAL A O 1
ATOM 2112 N N . SER A 1 280 ? 31.980 18.027 -82.168 1.00 72.94 280 SER A N 1
ATOM 2113 C CA . SER A 1 280 ? 33.221 17.727 -82.891 1.00 72.94 280 SER A CA 1
ATOM 2114 C C . SER A 1 280 ? 32.953 17.100 -84.263 1.00 72.94 280 SER A C 1
ATOM 2116 O O . SER A 1 280 ? 33.576 17.502 -85.247 1.00 72.94 280 SER A O 1
ATOM 2118 N N . LEU A 1 281 ? 31.996 16.171 -84.355 1.00 72.88 281 LEU A N 1
ATOM 2119 C CA . LEU A 1 281 ? 31.596 15.550 -85.619 1.00 72.88 281 LEU A CA 1
ATOM 2120 C C . LEU A 1 281 ? 30.957 16.567 -86.578 1.00 72.88 281 LEU A C 1
ATOM 2122 O O . LEU A 1 281 ? 31.284 16.586 -87.764 1.00 72.88 281 LEU A O 1
ATOM 2126 N N . TYR A 1 282 ? 30.108 17.459 -86.069 1.00 76.56 282 TYR A N 1
ATOM 2127 C CA . TYR A 1 282 ? 29.503 18.535 -86.855 1.00 76.56 282 TYR A CA 1
ATOM 2128 C C . TYR A 1 282 ? 30.546 19.523 -87.405 1.00 76.56 282 TYR A C 1
ATOM 2130 O O . TYR A 1 282 ? 30.497 19.906 -88.576 1.00 76.56 282 TYR A O 1
ATOM 2138 N N . ILE A 1 283 ? 31.536 19.911 -86.594 1.00 78.81 283 ILE A N 1
ATOM 2139 C CA . ILE A 1 283 ? 32.640 20.777 -87.041 1.00 78.81 283 ILE A CA 1
ATOM 2140 C C . ILE A 1 283 ? 33.477 20.081 -88.126 1.00 78.81 283 ILE A C 1
ATOM 2142 O O . ILE A 1 283 ? 33.888 20.724 -89.091 1.00 78.81 283 ILE A O 1
ATOM 2146 N N . LEU A 1 284 ? 33.712 18.772 -88.003 1.00 71.69 284 LEU A N 1
ATOM 2147 C CA . LEU A 1 284 ? 34.444 18.003 -89.012 1.00 71.69 284 LEU A CA 1
ATOM 2148 C C . LEU A 1 284 ? 33.686 17.942 -90.347 1.00 71.69 284 LEU A C 1
ATOM 2150 O O . LEU A 1 284 ? 34.286 18.157 -91.397 1.00 71.69 284 LEU A O 1
ATOM 2154 N N . ILE A 1 285 ? 32.374 17.695 -90.307 1.00 72.94 285 ILE A N 1
ATOM 2155 C CA . ILE A 1 285 ? 31.522 17.655 -91.507 1.00 72.94 285 ILE A CA 1
ATOM 2156 C C . ILE A 1 285 ? 31.455 19.043 -92.160 1.00 72.94 285 ILE A C 1
ATOM 2158 O O . ILE A 1 285 ? 31.724 19.174 -93.348 1.00 72.94 285 ILE A O 1
ATOM 2162 N N . SER A 1 286 ? 31.217 20.101 -91.381 1.00 69.62 286 SER A N 1
ATOM 2163 C CA . SER A 1 286 ? 31.126 21.477 -91.900 1.00 69.62 286 SER A CA 1
ATOM 2164 C C . SER A 1 286 ? 32.447 22.057 -92.428 1.00 69.62 286 SER A C 1
ATOM 2166 O O . SER A 1 286 ? 32.427 23.030 -93.182 1.00 69.62 286 SER A O 1
ATOM 2168 N N . LYS A 1 287 ? 33.598 21.481 -92.054 1.00 69.25 287 LYS A N 1
ATOM 2169 C CA . LYS A 1 287 ? 34.899 21.776 -92.677 1.00 69.25 287 LYS A CA 1
ATOM 2170 C C . LYS A 1 287 ? 35.152 20.990 -93.961 1.00 69.25 287 LYS A C 1
ATOM 2172 O O . LYS A 1 287 ? 35.976 21.431 -94.747 1.00 69.25 287 LYS A O 1
ATOM 2177 N N . ARG A 1 288 ? 34.503 19.838 -94.152 1.00 65.62 288 ARG A N 1
ATOM 2178 C CA . ARG A 1 288 ? 34.642 19.016 -95.363 1.00 65.62 288 ARG A CA 1
ATOM 2179 C C . ARG A 1 288 ? 33.823 19.564 -96.534 1.00 65.62 288 ARG A C 1
ATOM 2181 O O . ARG A 1 288 ? 34.185 19.321 -97.677 1.00 65.62 288 ARG A O 1
ATOM 2188 N N . ASP A 1 289 ? 32.763 20.311 -96.230 1.00 56.78 289 ASP A N 1
ATOM 2189 C CA . ASP A 1 289 ? 31.871 20.937 -97.213 1.00 56.78 289 ASP A CA 1
ATOM 2190 C C . ASP A 1 289 ? 32.271 22.391 -97.573 1.00 56.78 289 ASP A C 1
ATOM 2192 O O . ASP A 1 289 ? 31.495 23.105 -98.210 1.00 56.78 289 ASP A O 1
ATOM 2196 N N . ARG A 1 290 ? 33.471 22.848 -97.177 1.00 51.66 290 ARG A N 1
ATOM 2197 C CA . ARG A 1 290 ? 34.116 24.077 -97.682 1.00 51.66 290 ARG A CA 1
ATOM 2198 C C . ARG A 1 290 ? 35.376 23.732 -98.458 1.00 51.66 290 ARG A C 1
ATOM 2200 O O . ARG A 1 290 ? 35.655 24.463 -99.431 1.00 51.66 290 ARG A O 1
#

Secondary structure (DSSP, 8-state):
-----------------------------------TTSTTSS-B---B-TT-EEEEE--GGGTT-EEEEEETTEEEEEEEEEE-S--S--SEEEEEE-TT--EESSEEEE-TTPEEEEEE-SSS-B-EEESPPP-SS----S---PPP---HHHHEEEEEEEGGGTSEEEEE--EEPTT-TT-EE------S-B-EEEEEEEEETTEEEEEEEESSSSSSPPBPPGGGS--SS----HHHHHHHHHHHHHHHHHHHHHHHHHHHHHHHHHHHHHHHHHHHHHHHHHHHT-

Nearest PDB structures (foldseek):
  8f9o-assembly1_A  TM=4.104E-01  e=1.941E+00  Canis lupus familiaris
  8v2a-assembly1_C  TM=5.031E-01  e=6.199E+00  Homo sapiens
  4rj9-assembly1_A  TM=4.216E-01  e=7.820E+00  Oryza sativa Japonica Group

Sequence (290 aa):
HEGHGSSHEGHGSSHEGHGSSHEGHGSSHQKLDVDPEEHGVIFSSPTINPEDTFSFAITKDLEGMTIPFHNHLRHDVVGSINVQKHFDISGTIVIEINDSGLFEPLTSNASPGTTIVWKNVGQSYANVTSGLMPDTASTSEQIREGSPVLGLESTLKVEITHAESGNVSDLMELRPVFNDPGHYVADFIPTHPGIYKFRFTGFIESTAFEESFESGTGGFDLVQSPSINQFPNKVASGREIEGVVRGLQSDYAKQGKTYITLGIAGIVCGILGLFTGSVSLYILISKRDR

Mean predicted aligned error: 20.87 Å

Solvent-accessible surface area (backbone atoms only — not comparable to full-atom values): 17444 Å² total; per-residue (Å²): 132,85,90,84,88,84,87,83,87,80,80,86,80,82,91,80,87,83,85,81,86,83,85,88,90,77,97,64,97,66,76,69,88,70,60,44,60,43,63,44,71,86,42,63,56,66,83,31,45,54,76,32,70,48,76,49,73,39,48,69,78,50,49,73,38,62,37,35,25,28,27,79,82,42,94,84,38,72,34,38,38,40,25,37,90,79,60,100,46,82,43,76,48,72,29,37,26,42,68,86,56,47,56,46,62,41,64,45,83,41,17,57,63,15,31,42,29,43,35,26,75,15,84,49,75,41,27,50,26,23,12,45,77,82,84,77,73,88,80,86,88,70,86,77,91,62,82,61,66,75,68,47,54,80,38,37,40,36,36,42,30,33,54,85,77,75,56,46,68,50,80,44,65,43,38,74,44,86,99,38,81,55,41,68,48,61,93,79,80,84,89,63,58,46,45,44,35,40,37,39,40,40,38,58,90,95,42,80,40,76,50,75,48,44,32,62,73,96,61,52,77,50,44,68,58,68,62,79,77,44,71,93,63,70,66,80,51,73,65,56,52,50,47,52,50,49,49,52,53,50,49,50,54,54,51,54,52,56,54,53,53,54,52,51,53,51,52,52,53,50,54,52,50,52,51,53,53,50,51,54,51,49,53,54,50,63,60,70,79,106